Protein AF-0000000075696586 (afdb_homodimer)

Solvent-accessible surface area (backbone atoms only — not comparable to full-atom values): 14132 Å² total; per-residue (Å²): 126,82,74,63,79,47,74,64,50,54,51,36,48,52,55,36,53,58,52,49,69,76,44,77,48,84,59,56,64,68,51,54,50,50,55,34,45,74,72,59,33,41,68,88,45,66,65,43,51,50,48,52,30,36,55,50,50,40,52,52,51,55,46,47,53,42,19,49,55,43,26,48,54,49,42,50,69,75,40,76,86,62,83,66,80,39,62,51,45,54,70,26,45,52,55,29,35,42,76,72,70,44,47,71,70,35,69,67,47,61,70,62,44,78,68,77,76,70,69,75,65,78,122,126,82,75,62,80,46,75,65,50,52,54,37,50,51,54,36,50,60,53,48,68,74,44,80,47,84,59,53,66,66,51,52,51,51,55,33,46,76,72,56,34,40,69,88,45,67,67,43,52,49,50,52,31,37,54,50,51,39,52,52,51,55,46,47,52,42,20,48,56,43,28,48,54,48,42,52,70,75,39,75,86,62,84,66,83,39,62,50,45,54,72,27,46,52,54,28,35,41,76,73,69,44,46,72,67,37,67,67,46,61,69,60,43,80,69,77,75,72,69,75,65,80,122

Structure (mmCIF, N/CA/C/O backbone):
data_AF-0000000075696586-model_v1
#
loop_
_entity.id
_entity.type
_entity.pdbx_description
1 polymer 'Transcription initiation factor TFIID subunit 10'
#
loop_
_atom_site.group_PDB
_atom_site.id
_atom_site.type_symbol
_atom_site.label_atom_id
_atom_site.label_alt_id
_atom_site.label_comp_id
_atom_site.label_asym_id
_atom_site.label_entity_id
_atom_site.label_seq_id
_atom_site.pdbx_PDB_ins_code
_atom_site.Cartn_x
_atom_site.Cartn_y
_atom_site.Cartn_z
_atom_site.occupancy
_atom_site.B_iso_or_equiv
_atom_site.auth_seq_id
_atom_site.auth_comp_id
_atom_site.auth_asym_id
_atom_site.auth_atom_id
_atom_site.pdbx_PDB_model_num
ATOM 1 N N . MET A 1 1 ? 14.672 26.594 9.781 1 32.56 1 MET A N 1
ATOM 2 C CA . MET A 1 1 ? 13.648 27.453 9.211 1 32.56 1 MET A CA 1
ATOM 3 C C . MET A 1 1 ? 12.523 26.641 8.586 1 32.56 1 MET A C 1
ATOM 5 O O . MET A 1 1 ? 12.758 25.875 7.648 1 32.56 1 MET A O 1
ATOM 9 N N . MET A 1 2 ? 11.703 26.266 9.461 1 41.56 2 MET A N 1
ATOM 10 C CA . MET A 1 2 ? 10.609 25.422 8.977 1 41.56 2 MET A CA 1
ATOM 11 C C . MET A 1 2 ? 9.977 26.016 7.727 1 41.56 2 MET A C 1
ATOM 13 O O . MET A 1 2 ? 9.656 27.203 7.691 1 41.56 2 MET A O 1
ATOM 17 N N . GLN A 1 3 ? 10.367 25.609 6.664 1 46.69 3 GLN A N 1
ATOM 18 C CA . GLN A 1 3 ? 9.844 26.219 5.449 1 46.69 3 GLN A CA 1
ATOM 19 C C . GLN A 1 3 ? 8.32 26.125 5.414 1 46.69 3 GLN A C 1
ATOM 21 O O . GLN A 1 3 ? 7.746 25.047 5.543 1 46.69 3 GLN A O 1
ATOM 26 N N . TYR A 1 4 ? 7.656 27.078 5.938 1 49.81 4 TYR A N 1
ATOM 27 C CA . TYR A 1 4 ? 6.219 27.266 5.762 1 49.81 4 TYR A CA 1
ATOM 28 C C . TYR A 1 4 ? 5.797 26.922 4.34 1 49.81 4 TYR A C 1
ATOM 30 O O . TYR A 1 4 ? 6.543 27.156 3.387 1 49.81 4 TYR A O 1
ATOM 38 N N . PRO A 1 5 ? 4.832 25.953 4.301 1 55.22 5 PRO A N 1
ATOM 39 C CA . PRO A 1 5 ? 4.438 25.719 2.912 1 55.22 5 PRO A CA 1
ATOM 40 C C . PRO A 1 5 ? 4.258 27.016 2.121 1 55.22 5 PRO A C 1
ATOM 42 O O . PRO A 1 5 ? 3.615 27.953 2.6 1 55.22 5 PRO A O 1
ATOM 45 N N . ASN A 1 6 ? 5.109 27.328 1.229 1 61.06 6 ASN A N 1
ATOM 46 C CA . ASN A 1 6 ? 4.988 28.469 0.329 1 61.06 6 ASN A CA 1
ATOM 47 C C . ASN A 1 6 ? 3.738 28.375 -0.541 1 61.06 6 ASN A C 1
ATOM 49 O O . ASN A 1 6 ? 3.049 27.344 -0.527 1 61.06 6 ASN A O 1
ATOM 53 N N . ALA A 1 7 ? 3.271 29.516 -1.06 1 62.12 7 ALA A N 1
ATOM 54 C CA . ALA A 1 7 ? 2.1 29.641 -1.922 1 62.12 7 ALA A CA 1
ATOM 55 C C . ALA A 1 7 ? 2.059 28.516 -2.957 1 62.12 7 ALA A C 1
ATOM 57 O O . ALA A 1 7 ? 0.989 27.984 -3.264 1 62.12 7 ALA A O 1
ATOM 58 N N . GLN A 1 8 ? 3.088 28.109 -3.422 1 65.62 8 GLN A N 1
ATOM 59 C CA . GLN A 1 8 ? 3.176 27.062 -4.441 1 65.62 8 GLN A CA 1
ATOM 60 C C . GLN A 1 8 ? 2.775 25.703 -3.877 1 65.62 8 GLN A C 1
ATOM 62 O O . GLN A 1 8 ? 2.094 24.922 -4.543 1 65.62 8 GLN A O 1
ATOM 67 N N . ASP A 1 9 ? 3.064 25.578 -2.602 1 69.81 9 ASP A N 1
ATOM 68 C CA . ASP A 1 9 ? 2.725 24.312 -1.963 1 69.81 9 ASP A CA 1
ATOM 69 C C . ASP A 1 9 ? 1.214 24.156 -1.805 1 69.81 9 ASP A C 1
ATOM 71 O O . ASP A 1 9 ? 0.659 23.094 -2.057 1 69.81 9 ASP A O 1
ATOM 75 N N . SER A 1 10 ? 0.677 25.297 -1.554 1 73.94 10 SER A N 1
ATOM 76 C CA . SER A 1 10 ? -0.768 25.297 -1.35 1 73.94 10 SER A CA 1
ATOM 77 C C . SER A 1 10 ? -1.509 25.031 -2.656 1 73.94 10 SER A C 1
ATOM 79 O O . SER A 1 10 ? -2.494 24.281 -2.676 1 73.94 10 SER A O 1
ATOM 81 N N . ALA A 1 11 ? -0.995 25.688 -3.693 1 77.31 11 ALA A N 1
ATOM 82 C CA . ALA A 1 11 ? -1.622 25.5 -5 1 77.31 11 ALA A CA 1
ATOM 83 C C . ALA A 1 11 ? -1.476 24.062 -5.473 1 77.31 11 ALA A C 1
ATOM 85 O O . ALA A 1 11 ? -2.402 23.5 -6.055 1 77.31 11 ALA A O 1
ATOM 86 N N . ASP A 1 12 ? -0.344 23.484 -5.195 1 75.69 12 ASP A N 1
ATOM 87 C CA . ASP A 1 12 ? -0.075 22.109 -5.574 1 75.69 12 ASP A CA 1
ATOM 88 C C . ASP A 1 12 ? -1.001 21.141 -4.832 1 75.69 12 ASP A C 1
ATOM 90 O O . ASP A 1 12 ? -1.531 20.203 -5.426 1 75.69 12 ASP A O 1
ATOM 94 N N . ILE A 1 13 ? -1.211 21.469 -3.646 1 75.5 13 ILE A N 1
ATOM 95 C CA . ILE A 1 13 ? -2.061 20.609 -2.82 1 75.5 13 ILE A CA 1
ATOM 96 C C . ILE A 1 13 ? -3.504 20.688 -3.316 1 75.5 13 ILE A C 1
ATOM 98 O O . ILE A 1 13 ? -4.188 19.672 -3.412 1 75.5 13 ILE A O 1
ATOM 102 N N . GLU A 1 14 ? -3.867 21.938 -3.65 1 81.12 14 GLU A N 1
ATOM 103 C CA . GLU A 1 14 ? -5.23 22.141 -4.129 1 81.12 14 GLU A CA 1
ATOM 104 C C . GLU A 1 14 ? -5.48 21.391 -5.43 1 81.12 14 GLU A C 1
ATOM 106 O O . GLU A 1 14 ? -6.512 20.734 -5.59 1 81.12 14 GLU A O 1
ATOM 111 N N . ASN A 1 15 ? -4.57 21.469 -6.312 1 80.25 15 ASN A N 1
ATOM 112 C CA . ASN A 1 15 ? -4.684 20.75 -7.574 1 80.25 15 ASN A CA 1
ATOM 113 C C . ASN A 1 15 ? -4.73 19.234 -7.355 1 80.25 15 ASN A C 1
ATOM 115 O O . ASN A 1 15 ? -5.496 18.531 -8.016 1 80.25 15 ASN A O 1
ATOM 119 N N . PHE A 1 16 ? -3.934 18.844 -6.484 1 80.88 16 PHE A N 1
ATOM 120 C CA . PHE A 1 16 ? -3.914 17.422 -6.152 1 80.88 16 PHE A CA 1
ATOM 121 C C . PHE A 1 16 ? -5.262 16.984 -5.602 1 80.88 16 PHE A C 1
ATOM 123 O O . PHE A 1 16 ? -5.762 15.914 -5.961 1 80.88 16 PHE A O 1
ATOM 130 N N . MET A 1 17 ? -5.828 17.797 -4.824 1 81.94 17 MET A N 1
ATOM 131 C CA . MET A 1 17 ? -7.098 17.469 -4.184 1 81.94 17 MET A CA 1
ATOM 132 C C . MET A 1 17 ? -8.211 17.328 -5.219 1 81.94 17 MET A C 1
ATOM 134 O O . MET A 1 17 ? -9.078 16.469 -5.098 1 81.94 17 MET A O 1
ATOM 138 N N . ILE A 1 18 ? -8.148 18.125 -6.172 1 81.75 18 ILE A N 1
ATOM 139 C CA . ILE A 1 18 ? -9.125 18.094 -7.254 1 81.75 18 ILE A CA 1
ATOM 140 C C . ILE A 1 18 ? -9.008 16.781 -8.016 1 81.75 18 ILE A C 1
ATOM 142 O O . ILE A 1 18 ? -10.016 16.156 -8.352 1 81.75 18 ILE A O 1
ATOM 146 N N . LYS A 1 19 ? -7.855 16.344 -8.141 1 79.5 19 LYS A N 1
ATOM 147 C CA . LYS A 1 19 ? -7.621 15.109 -8.875 1 79.5 19 LYS A CA 1
ATOM 148 C C . LYS A 1 19 ? -8.07 13.898 -8.062 1 79.5 19 LYS A C 1
ATOM 150 O O . LYS A 1 19 ? -8.562 12.914 -8.625 1 79.5 19 LYS A O 1
ATOM 155 N N . LEU A 1 20 ? -7.887 14.078 -6.793 1 82.31 20 LEU A N 1
ATOM 156 C CA . LEU A 1 20 ? -8.266 12.977 -5.914 1 82.31 20 LEU A CA 1
ATOM 157 C C . LEU A 1 20 ? -9.766 12.703 -5.996 1 82.31 20 LEU A C 1
ATOM 159 O O . LEU A 1 20 ? -10.211 11.57 -5.789 1 82.31 20 LEU A O 1
ATOM 163 N N . GLN A 1 21 ? -10.453 13.703 -6.324 1 79.75 21 GLN A N 1
ATOM 164 C CA . GLN A 1 21 ? -11.906 13.57 -6.418 1 79.75 21 GLN A CA 1
ATOM 165 C C . GLN A 1 21 ? -12.305 12.695 -7.602 1 79.75 21 GLN A C 1
ATOM 167 O O . GLN A 1 21 ? -13.367 12.07 -7.59 1 79.75 21 GLN A O 1
ATOM 172 N N . ASP A 1 22 ? -11.477 12.578 -8.492 1 80.25 22 ASP A N 1
ATOM 173 C CA . ASP A 1 22 ? -11.766 11.82 -9.711 1 80.25 22 ASP A CA 1
ATOM 174 C C . ASP A 1 22 ? -11.305 10.367 -9.578 1 80.25 22 ASP A C 1
ATOM 176 O O . ASP A 1 22 ? -11.625 9.531 -10.422 1 80.25 22 ASP A O 1
ATOM 180 N N . TYR A 1 23 ? -10.648 10.109 -8.516 1 75.25 23 TYR A N 1
ATOM 181 C CA . TYR A 1 23 ? -10.094 8.773 -8.352 1 75.25 23 TYR A CA 1
ATOM 182 C C . TYR A 1 23 ? -10.508 8.172 -7.016 1 75.25 23 TYR A C 1
ATOM 184 O O . TYR A 1 23 ? -9.664 7.934 -6.148 1 75.25 23 TYR A O 1
ATOM 192 N N . PRO A 1 24 ? -11.82 7.922 -6.945 1 76.06 24 PRO A N 1
ATOM 193 C CA . PRO A 1 24 ? -12.227 7.32 -5.676 1 76.06 24 PRO A CA 1
ATOM 194 C C . PRO A 1 24 ? -11.625 5.938 -5.457 1 76.06 24 PRO A C 1
ATOM 196 O O . PRO A 1 24 ? -11.445 5.18 -6.414 1 76.06 24 PRO A O 1
ATOM 199 N N . SER A 1 25 ? -11.008 5.703 -4.277 1 80.94 25 SER A N 1
ATOM 200 C CA . SER A 1 25 ? -10.375 4.434 -3.943 1 80.94 25 SER A CA 1
ATOM 201 C C . SER A 1 25 ? -11.367 3.48 -3.281 1 80.94 25 SER A C 1
ATOM 203 O O . SER A 1 25 ? -12.227 3.908 -2.506 1 80.94 25 SER A O 1
ATOM 205 N N . PRO A 1 26 ? -11.273 2.242 -3.67 1 82.12 26 PRO A N 1
ATOM 206 C CA . PRO A 1 26 ? -12.156 1.253 -3.051 1 82.12 26 PRO A CA 1
ATOM 207 C C . PRO A 1 26 ? -11.852 1.029 -1.572 1 82.12 26 PRO A C 1
ATOM 209 O O . PRO A 1 26 ? -12.609 0.349 -0.876 1 82.12 26 PRO A O 1
ATOM 212 N N . ILE A 1 27 ? -10.844 1.592 -0.995 1 87.31 27 ILE A N 1
ATOM 213 C CA . ILE A 1 27 ? -10.461 1.396 0.4 1 87.31 27 ILE A CA 1
ATOM 214 C C . ILE A 1 27 ? -11.328 2.275 1.299 1 87.31 27 ILE A C 1
ATOM 216 O O . ILE A 1 27 ? -11.305 3.502 1.185 1 87.31 27 ILE A O 1
ATOM 220 N N . PRO A 1 28 ? -12.039 1.669 2.205 1 87.56 28 PRO A N 1
ATOM 221 C CA . PRO A 1 28 ? -12.891 2.475 3.082 1 87.56 28 PRO A CA 1
ATOM 222 C C . PRO A 1 28 ? -12.094 3.412 3.984 1 87.56 28 PRO A C 1
ATOM 224 O O . PRO A 1 28 ? -11.023 3.041 4.473 1 87.56 28 PRO A O 1
ATOM 227 N N . ASP A 1 29 ? -12.727 4.578 4.254 1 88.19 29 ASP A N 1
ATOM 228 C CA . ASP A 1 29 ? -12.094 5.562 5.129 1 88.19 29 ASP A CA 1
ATOM 229 C C . ASP A 1 29 ? -11.859 4.984 6.52 1 88.19 29 ASP A C 1
ATOM 231 O O . ASP A 1 29 ? -10.859 5.309 7.172 1 88.19 29 ASP A O 1
ATOM 235 N N . SER A 1 30 ? -12.797 4.109 6.891 1 88.62 30 SER A N 1
ATOM 236 C CA . SER A 1 30 ? -12.703 3.521 8.227 1 88.62 30 SER A CA 1
ATOM 237 C C . SER A 1 30 ? -11.438 2.678 8.367 1 88.62 30 SER A C 1
ATOM 239 O O . SER A 1 30 ? -10.828 2.643 9.438 1 88.62 30 SER A O 1
ATOM 241 N N . VAL A 1 31 ? -11.016 2.029 7.312 1 87.06 31 VAL A N 1
ATOM 242 C CA . VAL A 1 31 ? -9.812 1.214 7.32 1 87.06 31 VAL A CA 1
ATOM 243 C C . VAL A 1 31 ? -8.578 2.109 7.461 1 87.06 31 VAL A C 1
ATOM 245 O O . VAL A 1 31 ? -7.707 1.849 8.289 1 87.06 31 VAL A O 1
ATOM 248 N N . ILE A 1 32 ? -8.531 3.219 6.723 1 91.06 32 ILE A N 1
ATOM 249 C CA . ILE A 1 32 ? -7.402 4.141 6.758 1 91.06 32 ILE A CA 1
ATOM 250 C C . ILE A 1 32 ? -7.305 4.785 8.141 1 91.06 32 ILE A C 1
ATOM 252 O O . ILE A 1 32 ? -6.219 4.871 8.711 1 91.06 32 ILE A O 1
ATOM 256 N N . LYS A 1 33 ? -8.445 5.168 8.672 1 90.94 33 LYS A N 1
ATOM 257 C CA . LYS A 1 33 ? -8.469 5.809 9.984 1 90.94 33 LYS A CA 1
ATOM 258 C C . LYS A 1 33 ? -8.008 4.848 11.078 1 90.94 33 LYS A C 1
ATOM 260 O O . LYS A 1 33 ? -7.301 5.25 12.008 1 90.94 33 LYS A O 1
ATOM 265 N N . HIS A 1 34 ? -8.445 3.619 10.938 1 88.38 34 HIS A N 1
ATOM 266 C CA . HIS A 1 34 ? -8.023 2.604 11.898 1 88.38 34 HIS A CA 1
ATOM 267 C C . HIS A 1 34 ? -6.512 2.41 11.875 1 88.38 34 HIS A C 1
ATOM 269 O O . HIS A 1 34 ? -5.871 2.377 12.93 1 88.38 34 HIS A O 1
ATOM 275 N N . ILE A 1 35 ? -5.992 2.324 10.758 1 86.25 35 ILE A N 1
ATOM 276 C CA . ILE A 1 35 ? -4.555 2.113 10.617 1 86.25 35 ILE A CA 1
ATOM 277 C C . ILE A 1 35 ? -3.801 3.34 11.125 1 86.25 35 ILE A C 1
ATOM 279 O O . ILE A 1 35 ? -2.766 3.211 11.789 1 86.25 35 ILE A O 1
ATOM 283 N N . CYS A 1 36 ? -4.309 4.508 10.875 1 89.44 36 CYS A N 1
ATOM 284 C CA . CYS A 1 36 ? -3.729 5.742 11.391 1 89.44 36 CYS A CA 1
ATOM 285 C C . CYS A 1 36 ? -3.701 5.73 12.914 1 89.44 36 CYS A C 1
ATOM 287 O O . CYS A 1 36 ? -2.664 6 13.523 1 89.44 36 CYS A O 1
ATOM 289 N N . ALA A 1 37 ? -4.832 5.387 13.469 1 88.44 37 ALA A N 1
ATOM 290 C CA . ALA A 1 37 ? -4.957 5.359 14.922 1 88.44 37 ALA A CA 1
ATOM 291 C C . ALA A 1 37 ? -3.951 4.391 15.547 1 88.44 37 ALA A C 1
ATOM 293 O O . ALA A 1 37 ? -3.363 4.68 16.594 1 88.44 37 ALA A O 1
ATOM 294 N N . GLU A 1 38 ? -3.744 3.301 14.875 1 84.5 38 GLU A N 1
ATOM 295 C CA . GLU A 1 38 ? -2.771 2.316 15.344 1 84.5 38 GLU A CA 1
ATOM 296 C C . GLU A 1 38 ? -1.361 2.898 15.359 1 84.5 38 GLU A C 1
ATOM 298 O O . GLU A 1 38 ? -0.523 2.486 16.156 1 84.5 38 GLU A O 1
ATOM 303 N N . SER A 1 39 ? -1.136 3.873 14.539 1 85.12 39 SER A N 1
ATOM 304 C CA . SER A 1 39 ? 0.17 4.516 14.445 1 85.12 39 SER A CA 1
ATOM 305 C C . SER A 1 39 ? 0.253 5.73 15.359 1 85.12 39 SER A C 1
ATOM 307 O O . SER A 1 39 ? 1.243 6.469 15.336 1 85.12 39 SER A O 1
ATOM 309 N N . GLY A 1 40 ? -0.854 6.008 16.062 1 86 40 GLY A N 1
ATOM 310 C CA . GLY A 1 40 ? -0.874 7.129 17 1 86 40 GLY A CA 1
ATOM 311 C C . GLY A 1 40 ? -1.252 8.438 16.344 1 86 40 GLY A C 1
ATOM 312 O O . GLY A 1 40 ? -1.013 9.516 16.891 1 86 40 GLY A O 1
ATOM 313 N N . LEU A 1 41 ? -1.729 8.312 15.125 1 90.19 41 LEU A N 1
ATOM 314 C CA . LEU A 1 41 ? -2.131 9.5 14.375 1 90.19 41 LEU A CA 1
ATOM 315 C C . LEU A 1 41 ? -3.65 9.609 14.297 1 90.19 41 LEU A C 1
ATOM 317 O O . LEU A 1 41 ? -4.348 8.594 14.344 1 90.19 41 LEU A O 1
ATOM 321 N N . ASN A 1 42 ? -4.066 10.828 14.305 1 87.94 42 ASN A N 1
ATOM 322 C CA . ASN A 1 42 ? -5.469 11.117 14.039 1 87.94 42 ASN A CA 1
ATOM 323 C C . ASN A 1 42 ? -5.633 12.062 12.852 1 87.94 42 ASN A C 1
ATOM 325 O O . ASN A 1 42 ? -4.711 12.805 12.516 1 87.94 42 ASN A O 1
ATOM 329 N N . THR A 1 43 ? -6.594 11.766 12.148 1 86.44 43 THR A N 1
ATOM 330 C CA . THR A 1 43 ? -6.875 12.727 11.094 1 86.44 43 THR A CA 1
ATOM 331 C C . THR A 1 43 ? -8.375 12.93 10.93 1 86.44 43 THR A C 1
ATOM 333 O O . THR A 1 43 ? -9.148 11.969 10.992 1 86.44 43 THR A O 1
ATOM 336 N N . THR A 1 44 ? -8.727 14.18 10.859 1 83.25 44 THR A N 1
ATOM 337 C CA . THR A 1 44 ? -10.094 14.547 10.508 1 83.25 44 THR A CA 1
ATOM 338 C C . THR A 1 44 ? -10.148 15.125 9.102 1 83.25 44 THR A C 1
ATOM 340 O O . THR A 1 44 ? -11.227 15.445 8.594 1 83.25 44 THR A O 1
ATOM 343 N N . ASP A 1 45 ? -9.023 15.156 8.492 1 83.94 45 ASP A N 1
ATOM 344 C CA . ASP A 1 45 ? -8.906 15.734 7.16 1 83.94 45 ASP A CA 1
ATOM 345 C C . ASP A 1 45 ? -9.188 14.688 6.082 1 83.94 45 ASP A C 1
ATOM 347 O O . ASP A 1 45 ? -8.438 13.719 5.938 1 83.94 45 ASP A O 1
ATOM 351 N N . ALA A 1 46 ? -10.352 14.898 5.375 1 86.06 46 ALA A N 1
ATOM 352 C CA . ALA A 1 46 ? -10.766 13.969 4.332 1 86.06 46 ALA A CA 1
ATOM 353 C C . ALA A 1 46 ? -9.727 13.891 3.217 1 86.06 46 ALA A C 1
ATOM 355 O O . ALA A 1 46 ? -9.586 12.852 2.561 1 86.06 46 ALA A O 1
ATOM 356 N N . ARG A 1 47 ? -8.992 14.922 3.021 1 86.25 47 ARG A N 1
ATOM 357 C CA . ARG A 1 47 ? -7.969 14.945 1.981 1 86.25 47 ARG A CA 1
ATOM 358 C C . ARG A 1 47 ? -6.836 13.977 2.305 1 86.25 47 ARG A C 1
ATOM 360 O O . ARG A 1 47 ? -6.297 13.328 1.41 1 86.25 47 ARG A O 1
ATOM 367 N N . VAL A 1 48 ? -6.512 13.891 3.598 1 91.69 48 VAL A N 1
ATOM 368 C CA . VAL A 1 48 ? -5.441 13.016 4.055 1 91.69 48 VAL A CA 1
ATOM 369 C C . VAL A 1 48 ? -5.859 11.555 3.871 1 91.69 48 VAL A C 1
ATOM 371 O O . VAL A 1 48 ? -5.117 10.758 3.291 1 91.69 48 VAL A O 1
ATOM 374 N N . THR A 1 49 ? -7.082 11.258 4.273 1 91.62 49 THR A N 1
ATOM 375 C CA . THR A 1 49 ? -7.582 9.891 4.148 1 91.62 49 THR A CA 1
ATOM 376 C C . THR A 1 49 ? -7.688 9.484 2.682 1 91.62 49 THR A C 1
ATOM 378 O O . THR A 1 49 ? -7.316 8.375 2.311 1 91.62 49 THR A O 1
ATOM 381 N N . SER A 1 50 ? -8.125 10.422 1.843 1 90 50 SER A N 1
ATOM 382 C CA . SER A 1 50 ? -8.273 10.148 0.417 1 90 50 SER A CA 1
ATOM 383 C C . SER A 1 50 ? -6.914 9.938 -0.246 1 90 50 SER A C 1
ATOM 385 O O . SER A 1 50 ? -6.754 9.031 -1.064 1 90 50 SER A O 1
ATOM 387 N N . ALA A 1 51 ? -6.023 10.742 0.108 1 90.69 51 ALA A N 1
ATOM 388 C CA . ALA A 1 51 ? -4.688 10.633 -0.477 1 90.69 51 ALA A CA 1
ATOM 389 C C . ALA A 1 51 ? -4.031 9.312 -0.097 1 90.69 51 ALA A C 1
ATOM 391 O O . ALA A 1 51 ? -3.439 8.641 -0.946 1 90.69 51 ALA A O 1
ATOM 392 N N . ILE A 1 52 ? -4.156 8.906 1.186 1 93.31 52 ILE A N 1
ATOM 393 C CA . ILE A 1 52 ? -3.605 7.637 1.639 1 93.31 52 ILE A CA 1
ATOM 394 C C . ILE A 1 52 ? -4.277 6.488 0.891 1 93.31 52 ILE A C 1
ATOM 396 O O . ILE A 1 52 ? -3.605 5.555 0.446 1 93.31 52 ILE A O 1
ATOM 400 N N . SER A 1 53 ? -5.582 6.621 0.737 1 91.5 53 SER A N 1
ATOM 401 C CA . SER A 1 53 ? -6.332 5.586 0.029 1 91.5 53 SER A CA 1
ATOM 402 C C . SER A 1 53 ? -5.848 5.441 -1.41 1 91.5 53 SER A C 1
ATOM 404 O O . SER A 1 53 ? -5.633 4.324 -1.888 1 91.5 53 SER A O 1
ATOM 406 N N . VAL A 1 54 ? -5.656 6.543 -2.084 1 88.12 54 VAL A N 1
ATOM 407 C CA . VAL A 1 54 ? -5.277 6.535 -3.492 1 88.12 54 VAL A CA 1
ATOM 408 C C . VAL A 1 54 ? -3.854 6.004 -3.641 1 88.12 54 VAL A C 1
ATOM 410 O O . VAL A 1 54 ? -3.576 5.188 -4.523 1 88.12 54 VAL A O 1
ATOM 413 N N . VAL A 1 55 ? -2.939 6.465 -2.793 1 91.12 55 VAL A N 1
ATOM 414 C CA . VAL A 1 55 ? -1.556 6.016 -2.9 1 91.12 55 VAL A CA 1
ATOM 415 C C . VAL A 1 55 ? -1.467 4.527 -2.559 1 91.12 55 VAL A C 1
ATOM 417 O O . VAL A 1 55 ? -0.657 3.801 -3.137 1 91.12 55 VAL A O 1
ATOM 420 N N . THR A 1 56 ? -2.309 4.012 -1.594 1 92.81 56 THR A N 1
ATOM 421 C CA . THR A 1 56 ? -2.391 2.6 -1.249 1 92.81 56 THR A CA 1
ATOM 422 C C . THR A 1 56 ? -2.881 1.779 -2.439 1 92.81 56 THR A C 1
ATOM 424 O O . THR A 1 56 ? -2.297 0.744 -2.77 1 92.81 56 THR A O 1
ATOM 427 N N . GLN A 1 57 ? -3.939 2.281 -3.047 1 87.56 57 GLN A N 1
ATOM 428 C CA . GLN A 1 57 ? -4.461 1.607 -4.23 1 87.56 57 GLN A CA 1
ATOM 429 C C . GLN A 1 57 ? -3.396 1.511 -5.32 1 87.56 57 GLN A C 1
ATOM 431 O O . GLN A 1 57 ? -3.268 0.477 -5.98 1 87.56 57 GLN A O 1
ATOM 436 N N . LYS A 1 58 ? -2.717 2.555 -5.578 1 86.62 58 LYS A N 1
ATOM 437 C CA . LYS A 1 58 ? -1.64 2.555 -6.562 1 86.62 58 LYS A CA 1
ATOM 438 C C . LYS A 1 58 ? -0.581 1.511 -6.223 1 86.62 58 LYS A C 1
ATOM 440 O O . LYS A 1 58 ? -0.101 0.795 -7.102 1 86.62 58 LYS A O 1
ATOM 445 N N . PHE A 1 59 ? -0.181 1.535 -4.938 1 90.19 59 PHE A N 1
ATOM 446 C CA . PHE A 1 59 ? 0.783 0.545 -4.473 1 90.19 59 PHE A CA 1
ATOM 447 C C . PHE A 1 59 ? 0.322 -0.865 -4.82 1 90.19 59 PHE A C 1
ATOM 449 O O . PHE A 1 59 ? 1.083 -1.65 -5.391 1 90.19 59 PHE A O 1
ATOM 456 N N . ILE A 1 60 ? -0.926 -1.22 -4.48 1 92.62 60 ILE A N 1
ATOM 457 C CA . ILE A 1 60 ? -1.466 -2.545 -4.758 1 92.62 60 ILE A CA 1
ATOM 458 C C . ILE A 1 60 ? -1.449 -2.803 -6.266 1 92.62 60 ILE A C 1
ATOM 460 O O . ILE A 1 60 ? -1.035 -3.875 -6.715 1 92.62 60 ILE A O 1
ATOM 464 N N . SER A 1 61 ? -1.896 -1.804 -7.043 1 89.5 61 SER A N 1
ATOM 465 C CA . SER A 1 61 ? -1.967 -1.945 -8.492 1 89.5 61 SER A CA 1
ATOM 466 C C . SER A 1 61 ? -0.593 -2.238 -9.086 1 89.5 61 SER A C 1
ATOM 468 O O . SER A 1 61 ? -0.472 -3.039 -10.016 1 89.5 61 SER A O 1
ATOM 470 N N . GLU A 1 62 ? 0.442 -1.574 -8.57 1 90.19 62 GLU A N 1
ATOM 471 C CA . GLU A 1 62 ? 1.8 -1.797 -9.055 1 90.19 62 GLU A CA 1
ATOM 472 C C . GLU A 1 62 ? 2.285 -3.203 -8.719 1 90.19 62 GLU A C 1
ATOM 474 O O . GLU A 1 62 ? 2.947 -3.85 -9.531 1 90.19 62 GLU A O 1
ATOM 479 N N . VAL A 1 63 ? 2.008 -3.67 -7.562 1 93.75 63 VAL A N 1
ATOM 480 C CA . VAL A 1 63 ? 2.338 -5.035 -7.168 1 93.75 63 VAL A CA 1
ATOM 481 C C . VAL A 1 63 ? 1.629 -6.027 -8.094 1 93.75 63 VAL A C 1
ATOM 483 O O . VAL A 1 63 ? 2.25 -6.961 -8.602 1 93.75 63 VAL A O 1
ATOM 486 N N . LEU A 1 64 ? 0.353 -5.785 -8.328 1 94.25 64 LEU A N 1
ATOM 487 C CA . LEU A 1 64 ? -0.453 -6.707 -9.117 1 94.25 64 LEU A CA 1
ATOM 488 C C . LEU A 1 64 ? -0.007 -6.703 -10.578 1 94.25 64 LEU A C 1
ATOM 490 O O . LEU A 1 64 ? -0.065 -7.734 -11.25 1 94.25 64 LEU A O 1
ATOM 494 N N . ARG A 1 65 ? 0.39 -5.586 -11.031 1 92.31 65 ARG A N 1
ATOM 495 C CA . ARG A 1 65 ? 0.945 -5.531 -12.383 1 92.31 65 ARG A CA 1
ATOM 496 C C . ARG A 1 65 ? 2.125 -6.484 -12.531 1 92.31 65 ARG A C 1
ATOM 498 O O . ARG A 1 65 ? 2.213 -7.223 -13.516 1 92.31 65 ARG A O 1
ATOM 505 N N . ASN A 1 66 ? 3.014 -6.484 -11.562 1 94.44 66 ASN A N 1
ATOM 506 C CA . ASN A 1 66 ? 4.145 -7.406 -11.57 1 94.44 66 ASN A CA 1
ATOM 507 C C . ASN A 1 66 ? 3.693 -8.859 -11.43 1 94.44 66 ASN A C 1
ATOM 509 O O . ASN A 1 66 ? 4.23 -9.742 -12.094 1 94.44 66 ASN A O 1
ATOM 513 N N . CYS A 1 67 ? 2.674 -9.008 -10.648 1 94.69 67 CYS A N 1
ATOM 514 C CA . CYS A 1 67 ? 2.098 -10.336 -10.516 1 94.69 67 CYS A CA 1
ATOM 515 C C . CYS A 1 67 ? 1.559 -10.836 -11.852 1 94.69 67 CYS A C 1
ATOM 517 O O . CYS A 1 67 ? 1.734 -12 -12.203 1 94.69 67 CYS A O 1
ATOM 519 N N . SER A 1 68 ? 0.906 -10 -12.562 1 92.62 68 SER A N 1
ATOM 520 C CA . SER A 1 68 ? 0.331 -10.344 -13.859 1 92.62 68 SER A CA 1
ATOM 521 C C . SER A 1 68 ? 1.396 -10.875 -14.812 1 92.62 68 SER A C 1
ATOM 523 O O . SER A 1 68 ? 1.166 -11.852 -15.531 1 92.62 68 SER A O 1
ATOM 525 N N . ASP A 1 69 ? 2.553 -10.227 -14.812 1 93 69 ASP A N 1
ATOM 526 C CA . ASP A 1 69 ? 3.656 -10.664 -15.664 1 93 69 ASP A CA 1
ATOM 527 C C . ASP A 1 69 ? 4.078 -12.094 -15.328 1 93 69 ASP A C 1
ATOM 529 O O . ASP A 1 69 ? 4.266 -12.914 -16.219 1 93 69 ASP A O 1
ATOM 533 N N . PHE A 1 70 ? 4.211 -12.367 -14.07 1 92.12 70 PHE A N 1
ATOM 534 C CA . PHE A 1 70 ? 4.629 -13.695 -13.633 1 92.12 70 PHE A CA 1
ATOM 535 C C . PHE A 1 70 ? 3.533 -14.719 -13.891 1 92.12 70 PHE A C 1
ATOM 537 O O . PHE A 1 70 ? 3.814 -15.836 -14.32 1 92.12 70 PHE A O 1
ATOM 544 N N . ALA A 1 71 ? 2.275 -14.359 -13.594 1 91.06 71 ALA A N 1
ATOM 545 C CA . ALA A 1 71 ? 1.14 -15.25 -13.82 1 91.06 71 ALA A CA 1
ATOM 546 C C . ALA A 1 71 ? 1.015 -15.625 -15.297 1 91.06 71 ALA A C 1
ATOM 548 O O . ALA A 1 71 ? 0.74 -16.781 -15.633 1 91.06 71 ALA A O 1
ATOM 549 N N . LYS A 1 72 ? 1.189 -14.633 -16.141 1 91.62 72 LYS A N 1
ATOM 550 C CA . LYS A 1 72 ? 1.14 -14.875 -17.578 1 91.62 72 LYS A CA 1
ATOM 551 C C . LYS A 1 72 ? 2.24 -15.844 -18.016 1 91.62 72 LYS A C 1
ATOM 553 O O . LYS A 1 72 ? 1.992 -16.766 -18.781 1 91.62 72 LYS A O 1
ATOM 558 N N . ALA A 1 73 ? 3.404 -15.555 -17.531 1 90.06 73 ALA A N 1
ATOM 559 C CA . ALA A 1 73 ? 4.539 -16.422 -17.859 1 90.06 73 ALA A CA 1
ATOM 560 C C . ALA A 1 73 ? 4.285 -17.844 -17.406 1 90.06 73 ALA A C 1
ATOM 562 O O . ALA A 1 73 ? 4.586 -18.797 -18.141 1 90.06 73 ALA A O 1
ATOM 563 N N . ARG A 1 74 ? 3.746 -17.984 -16.266 1 88.25 74 ARG A N 1
ATOM 564 C CA . ARG A 1 74 ? 3.439 -19.312 -15.719 1 88.25 74 ARG A CA 1
ATOM 565 C C . ARG A 1 74 ? 2.357 -20 -16.531 1 88.25 74 ARG A C 1
ATOM 567 O O . ARG A 1 74 ? 2.475 -21.188 -16.859 1 88.25 74 ARG A O 1
ATOM 574 N N . ALA A 1 75 ? 1.277 -19.25 -16.828 1 85.81 75 ALA A N 1
ATOM 575 C CA . ALA A 1 75 ? 0.162 -19.797 -17.594 1 85.81 75 ALA A CA 1
ATOM 576 C C . ALA A 1 75 ? 0.62 -20.266 -18.984 1 85.81 75 ALA A C 1
ATOM 578 O O . ALA A 1 75 ? 0.172 -21.297 -19.469 1 85.81 75 ALA A O 1
ATOM 579 N N . ALA A 1 76 ? 1.444 -19.438 -19.609 1 87.06 76 ALA A N 1
ATOM 580 C CA . ALA A 1 76 ? 1.969 -19.75 -20.938 1 87.06 76 ALA A CA 1
ATOM 581 C C . ALA A 1 76 ? 2.74 -21.062 -20.906 1 87.06 76 ALA A C 1
ATOM 583 O O . ALA A 1 76 ? 2.695 -21.828 -21.875 1 87.06 76 ALA A O 1
ATOM 584 N N . GLN A 1 77 ? 3.418 -21.328 -19.859 1 85.06 77 GLN A N 1
ATOM 585 C CA . GLN A 1 77 ? 4.199 -22.547 -19.719 1 85.06 77 GLN A CA 1
ATOM 586 C C . GLN A 1 77 ? 3.301 -23.75 -19.438 1 85.06 77 GLN A C 1
ATOM 588 O O . GLN A 1 77 ? 3.539 -24.844 -19.953 1 85.06 77 GLN A O 1
ATOM 593 N N . GLU A 1 78 ? 2.355 -23.562 -18.578 1 82.75 78 GLU A N 1
ATOM 594 C CA . GLU A 1 78 ? 1.482 -24.641 -18.141 1 82.75 78 GLU A CA 1
ATOM 595 C C . GLU A 1 78 ? 0.48 -25.031 -19.219 1 82.75 78 GLU A C 1
ATOM 597 O O . GLU A 1 78 ? 0.165 -26.203 -19.406 1 82.75 78 GLU A O 1
ATOM 602 N N . ASN A 1 79 ? -0.215 -24.047 -19.828 1 77.31 79 ASN A N 1
ATOM 603 C CA . ASN A 1 79 ? -1.232 -24.297 -20.844 1 77.31 79 ASN A CA 1
ATOM 604 C C . ASN A 1 79 ? -1.075 -23.359 -22.031 1 77.31 79 ASN A C 1
ATOM 606 O O . ASN A 1 79 ? -1.724 -22.312 -22.094 1 77.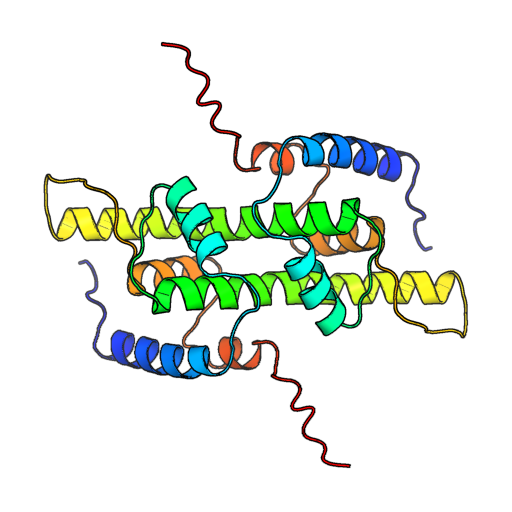31 79 ASN A O 1
ATOM 610 N N . PRO A 1 80 ? -0.24 -23.938 -23.031 1 69.25 80 PRO A N 1
ATOM 611 C CA . PRO A 1 80 ? -0.047 -23.141 -24.234 1 69.25 80 PRO A CA 1
ATOM 612 C C . PRO A 1 80 ? -1.337 -22.938 -25.031 1 69.25 80 PRO A C 1
ATOM 614 O O . PRO A 1 80 ? -2.09 -23.906 -25.219 1 69.25 80 PRO A O 1
ATOM 617 N N . GLY A 1 81 ? -1.927 -21.656 -25.156 1 66.69 81 GLY A N 1
ATOM 618 C CA . GLY A 1 81 ? -3.041 -21.359 -26.047 1 66.69 81 GLY A CA 1
ATOM 619 C C . GLY A 1 81 ? -4.266 -20.844 -25.312 1 66.69 81 GLY A C 1
ATOM 620 O O . GLY A 1 81 ? -5.211 -20.359 -25.938 1 66.69 81 GLY A O 1
ATOM 621 N N . LYS A 1 82 ? -4.531 -21.219 -24.125 1 59.47 82 LYS A N 1
ATOM 622 C CA . LYS A 1 82 ? -5.746 -20.781 -23.453 1 59.47 82 LYS A CA 1
ATOM 623 C C . LYS A 1 82 ? -5.453 -19.625 -22.484 1 59.47 82 LYS A C 1
ATOM 625 O O . LYS A 1 82 ? -4.664 -19.781 -21.562 1 59.47 82 LYS A O 1
ATOM 630 N N . ILE A 1 83 ? -5.309 -18.484 -23.016 1 57.25 83 ILE A N 1
ATOM 631 C CA . ILE A 1 83 ? -4.988 -17.453 -22.047 1 57.25 83 ILE A CA 1
ATOM 632 C C . ILE A 1 83 ? -6.258 -17.016 -21.328 1 57.25 83 ILE A C 1
ATOM 634 O O . ILE A 1 83 ? -7.113 -16.344 -21.906 1 57.25 83 ILE A O 1
ATOM 638 N N . ARG A 1 84 ? -7.023 -17.828 -20.438 1 62.62 84 ARG A N 1
ATOM 639 C CA . ARG A 1 84 ? -8.148 -17.391 -19.625 1 62.62 84 ARG A CA 1
ATOM 640 C C . ARG A 1 84 ? -7.684 -16.422 -18.531 1 62.62 84 ARG A C 1
ATOM 642 O O . ARG A 1 84 ? -6.496 -16.109 -18.438 1 62.62 84 ARG A O 1
ATOM 649 N N . LYS A 1 85 ? -8.539 -15.938 -17.672 1 69 85 LYS A N 1
ATOM 650 C CA . LYS A 1 85 ? -8.258 -15.18 -16.453 1 69 85 LYS A CA 1
ATOM 651 C C . LYS A 1 85 ? -7.117 -15.82 -15.664 1 69 85 LYS A C 1
ATOM 653 O O . LYS A 1 85 ? -7.082 -17.031 -15.484 1 69 85 LYS A O 1
ATOM 658 N N . LEU A 1 86 ? -5.992 -14.977 -15.531 1 84.25 86 LEU A N 1
ATOM 659 C CA . LEU A 1 86 ? -4.777 -15.43 -14.859 1 84.25 86 LEU A CA 1
ATOM 660 C C . LEU A 1 86 ? -5.023 -15.633 -13.367 1 84.25 86 LEU A C 1
ATOM 662 O O . LEU A 1 86 ? -5.426 -14.703 -12.672 1 84.25 86 LEU A O 1
ATOM 666 N N . ASP A 1 87 ? -5.113 -16.891 -13.031 1 88.19 87 ASP A N 1
ATOM 667 C CA . ASP A 1 87 ? -5.191 -17.172 -11.602 1 88.19 87 ASP A CA 1
ATOM 668 C C . ASP A 1 87 ? -3.869 -16.875 -10.906 1 88.19 87 ASP A C 1
ATOM 670 O O . ASP A 1 87 ? -2.836 -17.453 -11.234 1 88.19 87 ASP A O 1
ATOM 674 N N . LEU A 1 88 ? -3.98 -15.977 -10.016 1 91.31 88 LEU A N 1
ATOM 675 C CA . LEU A 1 88 ? -2.787 -15.547 -9.289 1 91.31 88 LEU A CA 1
ATOM 676 C C . LEU A 1 88 ? -2.404 -16.578 -8.227 1 91.31 88 LEU A C 1
ATOM 678 O O . LEU A 1 88 ? -3.254 -17.016 -7.449 1 91.31 88 LEU A O 1
ATOM 682 N N . GLN A 1 89 ? -1.265 -17 -8.227 1 88.62 89 GLN A N 1
ATOM 683 C CA . GLN A 1 89 ? -0.713 -17.906 -7.223 1 88.62 89 GLN A CA 1
ATOM 684 C C . GLN A 1 89 ? 0.251 -17.172 -6.293 1 88.62 89 GLN A C 1
ATOM 686 O O . GLN A 1 89 ? 0.784 -16.109 -6.645 1 88.62 89 GLN A O 1
ATOM 691 N N . PHE A 1 90 ? 0.443 -17.734 -5.18 1 90.31 90 PHE A N 1
ATOM 692 C CA . PHE A 1 90 ? 1.354 -17.141 -4.207 1 90.31 90 PHE A CA 1
ATOM 693 C C . PHE A 1 90 ? 2.748 -16.984 -4.801 1 90.31 90 PHE A C 1
ATOM 695 O O . PHE A 1 90 ? 3.445 -16.016 -4.5 1 90.31 90 PHE A O 1
ATOM 702 N N . SER A 1 91 ? 3.166 -17.984 -5.523 1 88.88 91 SER A N 1
ATOM 703 C CA . SER A 1 91 ? 4.488 -17.906 -6.137 1 88.88 91 SER A CA 1
ATOM 704 C C . SER A 1 91 ? 4.633 -16.656 -6.996 1 88.88 91 SER A C 1
ATOM 706 O O . SER A 1 91 ? 5.703 -16.047 -7.043 1 88.88 91 SER A O 1
ATOM 708 N N . ASP A 1 92 ? 3.6 -16.25 -7.758 1 92.88 92 ASP A N 1
ATOM 709 C CA . ASP A 1 92 ? 3.604 -15.016 -8.555 1 92.88 92 ASP A CA 1
ATOM 710 C C . ASP A 1 92 ? 3.787 -13.789 -7.668 1 92.88 92 ASP A C 1
ATOM 712 O O . ASP A 1 92 ? 4.59 -12.906 -7.977 1 92.88 92 ASP A O 1
ATOM 716 N N . LEU A 1 93 ? 3.025 -13.812 -6.605 1 93.56 93 LEU A N 1
ATOM 717 C CA . LEU A 1 93 ? 3.07 -12.703 -5.664 1 93.56 93 LEU A CA 1
ATOM 718 C C . LEU A 1 93 ? 4.445 -12.594 -5.012 1 93.56 93 LEU A C 1
ATOM 720 O O . LEU A 1 93 ? 4.992 -11.5 -4.883 1 93.56 93 LEU A O 1
ATOM 724 N N . LYS 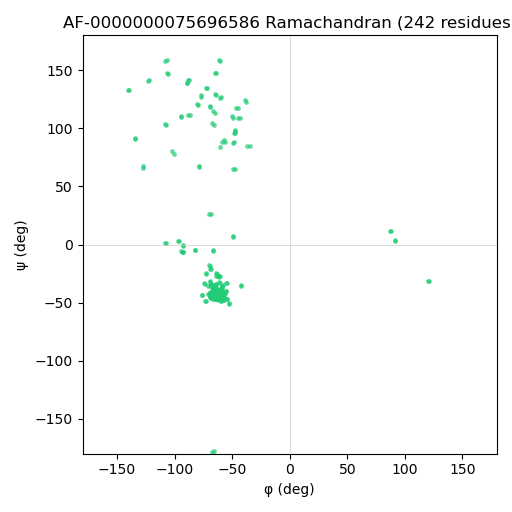A 1 94 ? 4.938 -13.727 -4.578 1 91.19 94 LYS A N 1
ATOM 725 C CA . LYS A 1 94 ? 6.254 -13.758 -3.949 1 91.19 94 LYS A CA 1
ATOM 726 C C . LYS A 1 94 ? 7.312 -13.133 -4.855 1 91.19 94 LYS A C 1
ATOM 728 O O . LYS A 1 94 ? 8.133 -12.336 -4.402 1 91.19 94 LYS A O 1
ATOM 733 N N . GLN A 1 95 ? 7.348 -13.469 -6.074 1 92.38 95 GLN A N 1
ATOM 734 C CA . GLN A 1 95 ? 8.312 -12.945 -7.035 1 92.38 95 GLN A CA 1
ATOM 735 C C . GLN A 1 95 ? 8.086 -11.461 -7.285 1 92.38 95 GLN A C 1
ATOM 737 O O . GLN A 1 95 ? 9.047 -10.688 -7.398 1 92.38 95 GLN A O 1
ATOM 742 N N . ALA A 1 96 ? 6.824 -11.062 -7.43 1 94.56 96 ALA A N 1
ATOM 743 C CA . ALA A 1 96 ? 6.48 -9.656 -7.633 1 94.56 96 ALA A CA 1
ATOM 744 C C . ALA A 1 96 ? 6.969 -8.797 -6.469 1 94.56 96 ALA A C 1
ATOM 746 O O . ALA A 1 96 ? 7.547 -7.727 -6.68 1 94.56 96 ALA A O 1
ATOM 747 N N . LEU A 1 97 ? 6.762 -9.258 -5.25 1 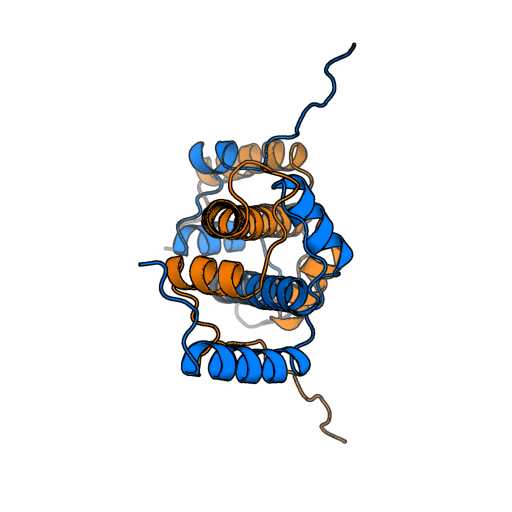92.75 97 LEU A N 1
ATOM 748 C CA . LEU A 1 97 ? 7.188 -8.531 -4.059 1 92.75 97 LEU A CA 1
ATOM 749 C C . LEU A 1 97 ? 8.711 -8.461 -3.979 1 92.75 97 LEU A C 1
ATOM 751 O O . LEU A 1 97 ? 9.266 -7.434 -3.584 1 92.75 97 LEU A O 1
ATOM 755 N N . ALA A 1 98 ? 9.352 -9.5 -4.336 1 91.12 98 ALA A N 1
ATOM 756 C CA . ALA A 1 98 ? 10.812 -9.531 -4.34 1 91.12 98 ALA A CA 1
ATOM 757 C C . ALA A 1 98 ? 11.383 -8.453 -5.258 1 91.12 98 ALA A C 1
ATOM 759 O O . ALA A 1 98 ? 12.391 -7.828 -4.938 1 91.12 98 ALA A O 1
ATOM 760 N N . LYS A 1 99 ? 10.773 -8.18 -6.352 1 91.31 99 LYS A N 1
ATOM 761 C CA . LYS A 1 99 ? 11.188 -7.145 -7.289 1 91.31 99 LYS A CA 1
ATOM 762 C C . LYS A 1 99 ? 11.141 -5.762 -6.641 1 91.31 99 LYS A C 1
ATOM 764 O O . LYS A 1 99 ? 11.906 -4.871 -7.008 1 91.31 99 LYS A O 1
ATOM 769 N N . ARG A 1 100 ? 10.289 -5.66 -5.691 1 88.12 100 ARG A N 1
ATOM 770 C CA . ARG A 1 100 ? 10.141 -4.387 -4.992 1 88.12 100 ARG A CA 1
ATOM 771 C C . ARG A 1 100 ? 10.961 -4.371 -3.705 1 88.12 100 ARG A C 1
ATOM 773 O O . ARG A 1 100 ? 10.812 -3.465 -2.883 1 88.12 100 ARG A O 1
ATOM 780 N N . GLY A 1 101 ? 11.688 -5.422 -3.449 1 87.06 101 GLY A N 1
ATOM 781 C CA . GLY A 1 101 ? 12.555 -5.5 -2.283 1 87.06 101 GLY A CA 1
ATOM 782 C C . GLY A 1 101 ? 11.875 -6.113 -1.074 1 87.06 101 GLY A C 1
ATOM 783 O O . GLY A 1 101 ? 12.438 -6.125 0.022 1 87.06 101 GLY A O 1
ATOM 784 N N . ILE A 1 102 ? 10.688 -6.551 -1.204 1 85.81 102 ILE A N 1
ATOM 785 C CA . ILE A 1 102 ? 9.945 -7.18 -0.118 1 85.81 102 ILE A CA 1
ATOM 786 C C . ILE A 1 102 ? 10.109 -8.695 -0.189 1 85.81 102 ILE A C 1
ATOM 788 O O . ILE A 1 102 ? 9.539 -9.352 -1.067 1 85.81 102 ILE A O 1
ATOM 792 N N . HIS A 1 103 ? 10.828 -9.18 0.776 1 87.62 103 HIS A N 1
ATOM 793 C CA . HIS A 1 103 ? 11.086 -10.609 0.846 1 87.62 103 HIS A CA 1
ATOM 794 C C . HIS A 1 103 ? 10.305 -11.258 1.986 1 87.62 103 HIS A C 1
ATOM 796 O O . HIS A 1 103 ? 10.734 -11.219 3.141 1 87.62 103 HIS A O 1
ATOM 802 N N . VAL A 1 104 ? 9.242 -11.938 1.62 1 82.19 104 VAL A N 1
ATOM 803 C CA . VAL A 1 104 ? 8.258 -12.414 2.586 1 82.19 104 VAL A CA 1
ATOM 804 C C . VAL A 1 104 ? 8.867 -13.523 3.434 1 82.19 104 VAL A C 1
ATOM 806 O O . VAL A 1 104 ? 8.367 -13.828 4.52 1 82.19 104 VAL A O 1
ATOM 809 N N . ASN A 1 105 ? 9.938 -14.102 2.949 1 77.06 105 ASN A N 1
ATOM 810 C CA . ASN A 1 105 ? 10.539 -15.219 3.664 1 77.06 105 ASN A CA 1
ATOM 811 C C . ASN A 1 105 ? 11.656 -14.75 4.594 1 77.06 105 ASN A C 1
ATOM 813 O O . ASN A 1 105 ? 12.188 -15.531 5.379 1 77.06 105 ASN A O 1
ATOM 817 N N . ARG A 1 106 ? 11.914 -13.555 4.469 1 78.62 106 ARG A N 1
ATOM 818 C CA . ARG A 1 106 ? 13.008 -13.039 5.285 1 78.62 106 ARG A CA 1
ATOM 819 C C . ARG A 1 106 ? 12.5 -12.586 6.652 1 78.62 106 ARG A C 1
ATOM 821 O O . ARG A 1 106 ? 11.398 -12.055 6.766 1 78.62 106 ARG A O 1
ATOM 828 N N . PRO A 1 107 ? 13.352 -12.883 7.621 1 73.44 107 PRO A N 1
ATOM 829 C CA . PRO A 1 107 ? 12.984 -12.484 8.984 1 73.44 107 PRO A CA 1
ATOM 830 C C . PRO A 1 107 ? 12.664 -11 9.094 1 73.44 107 PRO A C 1
ATOM 832 O O . PRO A 1 107 ? 11.805 -10.609 9.883 1 73.44 107 PRO A O 1
ATOM 835 N N . GLU A 1 108 ? 13.32 -10.227 8.32 1 74.44 108 GLU A N 1
ATOM 836 C CA . GLU A 1 108 ? 13.125 -8.781 8.391 1 74.44 108 GLU A CA 1
ATOM 837 C C . GLU A 1 108 ? 11.688 -8.398 8.062 1 74.44 108 GLU A C 1
ATOM 839 O O . GLU A 1 108 ? 11.141 -7.465 8.648 1 74.44 108 GLU A O 1
ATOM 844 N N . PHE A 1 109 ? 11.211 -9.062 7.133 1 75.06 109 PHE A N 1
ATOM 845 C CA . PHE A 1 109 ? 9.836 -8.773 6.754 1 75.06 109 PHE A CA 1
ATOM 846 C C . PHE A 1 109 ? 8.875 -9.172 7.871 1 75.06 109 PHE A C 1
ATOM 848 O O . PHE A 1 109 ? 7.973 -8.406 8.219 1 75.06 109 PHE A O 1
ATOM 855 N N . ILE A 1 110 ? 9.125 -10.195 8.453 1 67.56 110 ILE A N 1
ATOM 856 C CA . ILE A 1 110 ? 8.258 -10.734 9.492 1 67.56 110 ILE A CA 1
ATOM 857 C C . ILE A 1 110 ? 8.258 -9.805 10.703 1 67.56 110 ILE A C 1
ATOM 859 O O . ILE A 1 110 ? 7.207 -9.516 11.273 1 67.56 110 ILE A O 1
ATOM 863 N N . VAL A 1 111 ? 9.398 -9.336 10.992 1 64.25 111 VAL A N 1
ATOM 864 C CA . VAL A 1 111 ? 9.562 -8.492 12.164 1 64.25 111 VAL A CA 1
ATOM 865 C C . VAL A 1 111 ? 8.953 -7.117 11.906 1 64.25 111 VAL A C 1
ATOM 867 O O . VAL A 1 111 ? 8.578 -6.406 12.836 1 64.25 111 VAL A O 1
ATOM 870 N N . SER A 1 112 ? 8.906 -6.789 10.609 1 63.62 112 SER A N 1
ATOM 871 C CA . SER A 1 112 ? 8.453 -5.449 10.266 1 63.62 112 SER A CA 1
ATOM 872 C C . SER A 1 112 ? 6.93 -5.363 10.258 1 63.62 112 SER A C 1
ATOM 874 O O . SER A 1 112 ? 6.363 -4.277 10.109 1 63.62 112 SER A O 1
ATOM 876 N N . LEU A 1 113 ? 6.254 -6.559 10.461 1 68.12 113 LEU A N 1
ATOM 877 C CA . LEU A 1 113 ? 4.793 -6.566 10.469 1 68.12 113 LEU A CA 1
ATOM 878 C C . LEU A 1 113 ? 4.254 -5.91 11.734 1 68.12 113 LEU A C 1
ATOM 880 O O . LEU A 1 113 ? 4.902 -5.953 12.781 1 68.12 113 LEU A O 1
ATOM 884 N N . PRO A 1 114 ? 3.234 -5.016 11.602 1 59.81 114 PRO A N 1
ATOM 885 C CA . PRO A 1 114 ? 2.703 -4.34 12.781 1 59.81 114 PRO A CA 1
ATOM 886 C C . PRO A 1 114 ? 2.373 -5.309 13.914 1 59.81 114 PRO A C 1
ATOM 888 O O . PRO A 1 114 ? 1.828 -6.387 13.672 1 59.81 114 PRO A O 1
ATOM 891 N N . GLN A 1 115 ? 3.195 -5.219 14.938 1 57.41 115 GLN A N 1
ATOM 892 C CA . GLN A 1 115 ? 3.053 -6.113 16.078 1 57.41 115 GLN A CA 1
ATOM 893 C C . GLN A 1 115 ? 1.684 -5.961 16.734 1 57.41 115 GLN A C 1
ATOM 895 O O . GLN A 1 115 ? 1.103 -4.875 16.719 1 57.41 115 GLN A O 1
ATOM 900 N N . LYS A 1 116 ? 1.013 -7.082 16.875 1 51.84 116 LYS A N 1
ATOM 901 C CA . LYS A 1 116 ? -0.187 -7.039 17.719 1 51.84 116 LYS A CA 1
ATOM 902 C C . LYS A 1 116 ? 0.085 -6.336 19.031 1 51.84 116 LYS A C 1
ATOM 904 O O . LYS A 1 116 ? 1.077 -6.625 19.703 1 51.84 116 LYS A O 1
ATOM 909 N N . THR A 1 117 ? -0.241 -5.121 19.188 1 42.81 117 THR A N 1
ATOM 910 C CA . THR A 1 117 ? -0.22 -4.652 20.562 1 42.81 117 THR A CA 1
ATOM 911 C C . THR A 1 117 ? -0.983 -5.609 21.469 1 42.81 117 THR A C 1
ATOM 913 O O . THR A 1 117 ? -2.17 -5.867 21.25 1 42.81 117 THR A O 1
ATOM 916 N N . ASP A 1 118 ? -0.441 -6.543 21.953 1 40.56 118 ASP A N 1
ATOM 917 C CA . ASP A 1 118 ? -0.984 -7.297 23.078 1 40.56 118 ASP A CA 1
ATOM 918 C C . ASP A 1 118 ? -1.422 -6.367 24.203 1 40.56 118 ASP A C 1
ATOM 920 O O . ASP A 1 118 ? -0.587 -5.73 24.844 1 40.56 118 ASP A O 1
ATOM 924 N N . ASN A 1 119 ? -2.369 -5.586 23.969 1 37.62 119 ASN A N 1
ATOM 925 C CA . ASN A 1 119 ? -2.939 -4.977 25.172 1 37.62 119 ASN A CA 1
ATOM 926 C C . ASN A 1 119 ? -3.238 -6.023 26.234 1 37.62 119 ASN A C 1
ATOM 928 O O . ASN A 1 119 ? -3.98 -5.754 27.188 1 37.62 119 ASN A O 1
ATOM 932 N N . ASN A 1 120 ? -2.912 -7.207 26.141 1 34.31 120 ASN A N 1
ATOM 933 C CA . ASN A 1 120 ? -3.248 -7.988 27.312 1 34.31 120 ASN A CA 1
ATOM 934 C C . ASN A 1 120 ? -2.367 -7.609 28.5 1 34.31 120 ASN A C 1
ATOM 936 O O . ASN A 1 120 ? -1.374 -8.281 28.781 1 34.31 120 ASN A O 1
ATOM 940 N N . ASN A 1 121 ? -1.811 -6.457 28.641 1 27.02 121 ASN A N 1
ATOM 941 C CA . ASN A 1 121 ? -1.479 -6.258 30.047 1 27.02 121 ASN A CA 1
ATOM 942 C C . ASN A 1 121 ? -2.721 -6.328 30.938 1 27.02 121 ASN A C 1
ATOM 944 O O . ASN A 1 121 ? -3.598 -5.465 30.844 1 27.02 121 ASN A O 1
ATOM 948 N N . LYS A 1 122 ? -3.119 -7.488 31.406 1 27.62 122 LYS A N 1
ATOM 949 C CA . LYS A 1 122 ? -3.879 -7.707 32.625 1 27.62 122 LYS A CA 1
ATOM 950 C C . LYS A 1 122 ? -3.438 -6.742 33.75 1 27.62 122 LYS A C 1
ATOM 952 O O . LYS A 1 122 ? -2.297 -6.805 34.188 1 27.62 122 LYS A O 1
ATOM 957 N N . MET A 1 123 ? -3.969 -5.574 33.781 1 20.19 123 MET A N 1
ATOM 958 C CA . MET A 1 123 ? -4.113 -5.07 35.156 1 20.19 123 MET A CA 1
ATOM 959 C C . MET A 1 123 ? -5.027 -5.973 35.969 1 20.19 123 MET A C 1
ATOM 961 O O . MET A 1 123 ? -5.996 -6.523 35.438 1 20.19 123 MET A O 1
ATOM 965 N N . MET B 1 1 ? 14.93 -21.594 -18.188 1 32.12 1 MET B N 1
ATOM 966 C CA . MET B 1 1 ? 14.664 -22.688 -17.25 1 32.12 1 MET B CA 1
ATOM 967 C C . MET B 1 1 ? 13.82 -22.219 -16.078 1 32.12 1 MET B C 1
ATOM 969 O O . MET B 1 1 ? 14.234 -21.328 -15.32 1 32.12 1 MET B O 1
ATOM 973 N N . MET B 1 2 ? 12.602 -22.203 -16.375 1 41.25 2 MET B N 1
ATOM 974 C CA . MET B 1 2 ? 11.695 -21.703 -15.344 1 41.25 2 MET B CA 1
ATOM 975 C C . MET B 1 2 ? 11.992 -22.359 -14 1 41.25 2 MET B C 1
ATOM 977 O O . MET B 1 2 ? 12.125 -23.578 -13.914 1 41.25 2 MET B O 1
ATOM 981 N N . GLN B 1 3 ? 12.719 -21.75 -13.242 1 46.84 3 GLN B N 1
ATOM 982 C CA . GLN B 1 3 ? 13.086 -22.391 -11.977 1 46.84 3 GLN B CA 1
ATOM 983 C C . GLN B 1 3 ? 11.844 -22.781 -11.18 1 46.84 3 GLN B C 1
ATOM 985 O O . GLN B 1 3 ? 10.984 -21.938 -10.906 1 46.84 3 GLN B O 1
ATOM 990 N N . TYR B 1 4 ? 11.344 -23.922 -11.406 1 50.09 4 TYR B N 1
ATOM 991 C CA . TYR B 1 4 ? 10.32 -24.516 -10.547 1 50.09 4 TYR B CA 1
ATOM 992 C C . TYR B 1 4 ? 10.594 -24.219 -9.078 1 50.09 4 TYR B C 1
ATOM 994 O O . TYR B 1 4 ? 11.75 -24.125 -8.664 1 50.09 4 TYR B O 1
ATOM 1002 N N . PRO B 1 5 ? 9.539 -23.609 -8.477 1 55.19 5 PRO B N 1
ATOM 1003 C CA . PRO B 1 5 ? 9.852 -23.391 -7.062 1 55.19 5 PRO B CA 1
ATOM 1004 C C . PRO B 1 5 ? 10.492 -24.625 -6.418 1 55.19 5 PRO B C 1
ATOM 1006 O O . PRO B 1 5 ? 10.008 -25.75 -6.59 1 55.19 5 PRO B O 1
ATOM 1009 N N . ASN B 1 6 ? 11.719 -24.578 -6.113 1 61.47 6 ASN B N 1
ATOM 1010 C CA . ASN B 1 6 ? 12.422 -25.641 -5.395 1 61.47 6 ASN B CA 1
ATOM 1011 C C . ASN B 1 6 ? 11.828 -25.859 -4.004 1 61.47 6 ASN B C 1
ATOM 1013 O O . ASN B 1 6 ? 10.969 -25.094 -3.564 1 61.47 6 ASN B O 1
ATOM 1017 N N . ALA B 1 7 ? 12.062 -27.031 -3.445 1 62.19 7 ALA B N 1
ATOM 1018 C CA . ALA B 1 7 ? 11.602 -27.438 -2.121 1 62.19 7 ALA B CA 1
ATOM 1019 C C . ALA B 1 7 ? 11.773 -26.312 -1.109 1 62.19 7 ALA B C 1
ATOM 1021 O O . ALA B 1 7 ? 10.914 -26.109 -0.248 1 62.19 7 ALA B O 1
ATOM 1022 N N . GLN B 1 8 ? 12.727 -25.578 -1.207 1 65.88 8 GLN B N 1
ATOM 1023 C CA . GLN B 1 8 ? 13.016 -24.484 -0.281 1 65.88 8 GLN B CA 1
ATOM 1024 C C . GLN B 1 8 ? 12 -23.359 -0.433 1 65.88 8 GLN B C 1
ATOM 1026 O O . GLN B 1 8 ? 11.562 -22.781 0.559 1 65.88 8 GLN B O 1
ATOM 1031 N N . ASP B 1 9 ? 11.555 -23.234 -1.658 1 70.12 9 ASP B N 1
ATOM 1032 C CA . ASP B 1 9 ? 10.578 -22.188 -1.913 1 70.12 9 ASP B CA 1
ATOM 1033 C C . ASP B 1 9 ? 9.242 -22.516 -1.264 1 70.12 9 ASP B C 1
ATOM 1035 O O . ASP B 1 9 ? 8.602 -21.641 -0.667 1 70.12 9 ASP B O 1
ATOM 1039 N N . SER B 1 10 ? 9.008 -23.781 -1.307 1 73.94 10 SER B N 1
ATOM 1040 C CA . SER B 1 10 ? 7.738 -24.219 -0.743 1 73.94 10 SER B CA 1
ATOM 1041 C C . SER B 1 10 ? 7.734 -24.094 0.776 1 73.94 10 SER B C 1
ATOM 1043 O O . SER B 1 10 ? 6.73 -23.688 1.366 1 73.94 10 SER B O 1
ATOM 1045 N N . ALA B 1 11 ? 8.875 -24.5 1.341 1 77.56 11 ALA B N 1
ATOM 1046 C CA . ALA B 1 11 ? 8.984 -24.406 2.795 1 77.56 11 ALA B CA 1
ATOM 1047 C C . ALA B 1 11 ? 8.914 -22.953 3.258 1 77.56 11 ALA B C 1
ATOM 1049 O O . ALA B 1 11 ? 8.297 -22.641 4.281 1 77.56 11 ALA B O 1
ATOM 1050 N N . ASP B 1 12 ? 9.516 -22.078 2.5 1 75.88 12 ASP B N 1
ATOM 1051 C CA . ASP B 1 12 ? 9.516 -20.656 2.814 1 75.88 12 ASP B CA 1
A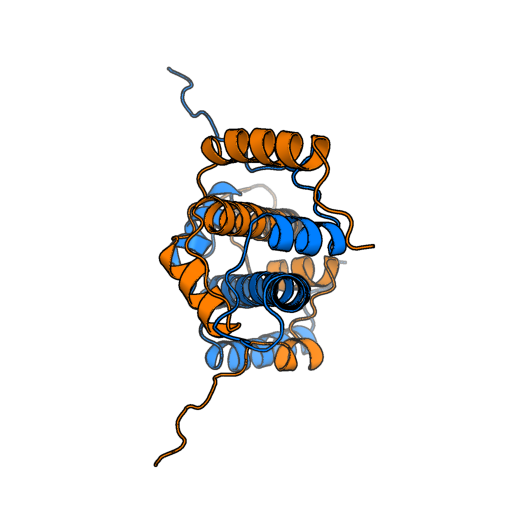TOM 1052 C C . ASP B 1 12 ? 8.109 -20.078 2.744 1 75.88 12 ASP B C 1
ATOM 1054 O O . ASP B 1 12 ? 7.703 -19.297 3.611 1 75.88 12 ASP B O 1
ATOM 1058 N N . ILE B 1 13 ? 7.418 -20.531 1.797 1 75.62 13 ILE B N 1
ATOM 1059 C CA . ILE B 1 13 ? 6.059 -20.047 1.606 1 75.62 13 ILE B CA 1
ATOM 1060 C C . ILE B 1 13 ? 5.172 -20.516 2.758 1 75.62 13 ILE B C 1
ATOM 1062 O O . ILE B 1 13 ? 4.367 -19.75 3.287 1 75.62 13 ILE B O 1
ATOM 1066 N N . GLU B 1 14 ? 5.422 -21.781 3.111 1 81.25 14 GLU B N 1
ATOM 1067 C CA . GLU B 1 14 ? 4.633 -22.359 4.199 1 81.25 14 GLU B CA 1
ATOM 1068 C C . GLU B 1 14 ? 4.879 -21.609 5.508 1 81.25 14 GLU B C 1
ATOM 1070 O O . GLU B 1 14 ? 3.934 -21.297 6.234 1 81.25 14 GLU B O 1
ATOM 1075 N N . ASN B 1 15 ? 6.086 -21.344 5.801 1 80.06 15 ASN B N 1
ATOM 1076 C CA . ASN B 1 15 ? 6.43 -20.594 7.004 1 80.06 15 ASN B CA 1
ATOM 1077 C C . ASN B 1 15 ? 5.836 -19.188 6.98 1 80.06 15 ASN B C 1
ATOM 1079 O O . ASN B 1 15 ? 5.348 -18.688 8 1 80.06 15 ASN B O 1
ATOM 108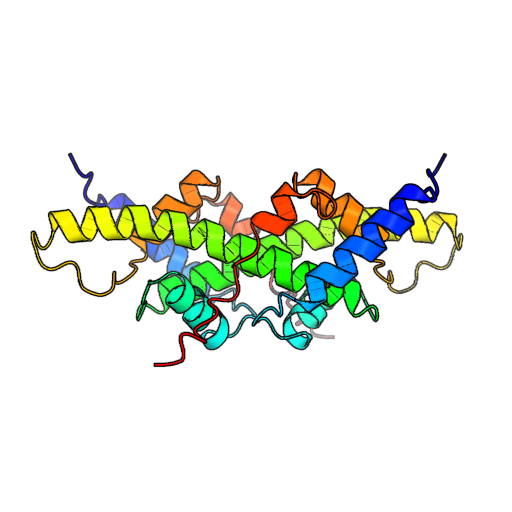3 N N . PHE B 1 16 ? 5.918 -18.641 5.855 1 80.81 16 PHE B N 1
ATOM 1084 C CA . PHE B 1 16 ? 5.344 -17.312 5.695 1 80.81 16 PHE B CA 1
ATOM 1085 C C . PHE B 1 16 ? 3.842 -17.328 5.961 1 80.81 16 PHE B C 1
ATOM 1087 O O . PHE B 1 16 ? 3.309 -16.438 6.621 1 80.81 16 PHE B O 1
ATOM 1094 N N . MET B 1 17 ? 3.223 -18.328 5.527 1 81.94 17 MET B N 1
ATOM 1095 C CA . MET B 1 17 ? 1.773 -18.453 5.664 1 81.94 17 MET B CA 1
ATOM 1096 C C . MET B 1 17 ? 1.377 -18.578 7.133 1 81.94 17 MET B C 1
ATOM 1098 O O . MET B 1 17 ? 0.36 -18.031 7.555 1 81.94 17 MET B O 1
ATOM 1102 N N . ILE B 1 18 ? 2.156 -19.25 7.828 1 81.94 18 ILE B N 1
ATOM 1103 C CA . ILE B 1 18 ? 1.918 -19.422 9.258 1 81.94 18 ILE B CA 1
ATOM 1104 C C . ILE B 1 18 ? 2.02 -18.078 9.969 1 81.94 18 ILE B C 1
ATOM 1106 O O . ILE B 1 18 ? 1.196 -17.75 10.828 1 81.94 18 ILE B O 1
ATOM 1110 N N . LYS B 1 19 ? 2.885 -17.312 9.516 1 79.69 19 LYS B N 1
ATOM 1111 C CA . LYS B 1 19 ? 3.084 -16.016 10.141 1 79.69 19 LYS B CA 1
ATOM 1112 C C . LYS B 1 19 ? 1.951 -15.055 9.789 1 79.69 19 LYS B C 1
ATOM 1114 O O . LYS B 1 19 ? 1.554 -14.227 10.617 1 79.69 19 LYS B O 1
ATOM 1119 N N . LEU B 1 20 ? 1.493 -15.266 8.602 1 82.38 20 LEU B N 1
ATOM 1120 C CA . LEU B 1 20 ? 0.417 -14.391 8.141 1 82.38 20 LEU B CA 1
ATOM 1121 C C . LEU B 1 20 ? -0.832 -14.57 9 1 82.38 20 LEU B C 1
ATOM 1123 O O . LEU B 1 20 ? -1.631 -13.648 9.141 1 82.38 20 LEU B O 1
ATOM 1127 N N . GLN B 1 21 ? -0.928 -15.711 9.539 1 79.75 21 GLN B N 1
ATOM 1128 C CA . GLN B 1 21 ? -2.092 -16 10.367 1 79.75 21 GLN B CA 1
ATOM 1129 C C . GLN B 1 21 ? -2.072 -15.18 11.656 1 79.75 21 GLN B C 1
ATOM 1131 O O . GLN B 1 21 ? -3.123 -14.906 12.242 1 79.75 21 GLN B O 1
ATOM 1136 N N . ASP B 1 22 ? -0.991 -14.75 12.016 1 80.25 22 ASP B N 1
ATOM 1137 C CA . ASP B 1 22 ? -0.834 -14.008 13.266 1 80.25 22 ASP B CA 1
ATOM 1138 C C . ASP B 1 22 ? -0.972 -12.508 13.031 1 80.25 22 ASP B C 1
ATOM 1140 O O . ASP B 1 22 ? -1.054 -11.734 13.992 1 80.25 22 ASP B O 1
ATOM 1144 N N . TYR B 1 23 ? -1.069 -12.148 11.812 1 75.12 23 TYR B N 1
ATOM 1145 C CA . TYR B 1 23 ? -1.109 -10.727 11.492 1 75.12 23 TYR B CA 1
ATOM 1146 C C . TYR B 1 23 ? -2.316 -10.391 10.625 1 75.12 23 TYR B C 1
ATOM 1148 O O . TYR B 1 23 ? -2.164 -9.992 9.469 1 75.12 23 TYR B O 1
ATOM 1156 N N . PRO B 1 24 ? -3.48 -10.562 11.258 1 76.12 24 PRO B N 1
ATOM 1157 C CA . PRO B 1 24 ? -4.648 -10.219 10.438 1 76.12 24 PRO B CA 1
ATOM 1158 C C . PRO B 1 24 ? -4.699 -8.742 10.07 1 76.12 24 PRO B C 1
ATOM 1160 O O . PRO B 1 24 ? -4.305 -7.887 10.867 1 76.12 24 PRO B O 1
ATOM 1163 N N . SER B 1 25 ? -4.863 -8.43 8.766 1 81.06 25 SER B N 1
ATOM 1164 C CA . SER B 1 25 ? -4.922 -7.055 8.273 1 81.06 25 SER B CA 1
ATOM 1165 C C . SER B 1 25 ? -6.352 -6.527 8.281 1 81.06 25 SER B C 1
ATOM 1167 O O . SER B 1 25 ? -7.297 -7.27 8.008 1 81.06 25 SER B O 1
ATOM 1169 N N . PRO B 1 26 ? -6.473 -5.305 8.688 1 82.25 26 PRO B N 1
ATOM 1170 C CA . PRO B 1 26 ? -7.809 -4.703 8.695 1 82.25 26 PRO B CA 1
ATOM 1171 C C . PRO B 1 26 ? -8.383 -4.516 7.293 1 82.25 26 PRO B C 1
ATOM 1173 O O . PRO B 1 26 ? -9.555 -4.156 7.145 1 82.25 26 PRO B O 1
ATOM 1176 N N . ILE B 1 27 ? -7.688 -4.785 6.23 1 87.69 27 ILE B N 1
ATOM 1177 C CA . ILE B 1 27 ? -8.156 -4.602 4.859 1 87.69 27 ILE B CA 1
ATOM 1178 C C . ILE B 1 27 ? -9.055 -5.773 4.461 1 87.69 27 ILE B C 1
ATOM 1180 O O . ILE B 1 27 ? -8.609 -6.922 4.438 1 87.69 27 ILE B O 1
ATOM 1184 N N . PRO B 1 28 ? -10.281 -5.477 4.125 1 87.75 28 PRO B N 1
ATOM 1185 C CA . PRO B 1 28 ? -11.172 -6.574 3.748 1 87.75 28 PRO B CA 1
ATOM 1186 C C . PRO B 1 28 ? -10.719 -7.301 2.484 1 87.75 28 PRO B C 1
ATOM 1188 O O . PRO B 1 28 ? -10.227 -6.668 1.548 1 87.75 28 PRO B O 1
ATOM 1191 N N . ASP B 1 29 ? -11.016 -8.617 2.477 1 88.44 29 ASP B N 1
ATOM 1192 C CA . ASP B 1 29 ? -10.664 -9.438 1.32 1 88.44 29 ASP B CA 1
ATOM 1193 C C . ASP B 1 29 ? -11.375 -8.938 0.061 1 88.44 29 ASP B C 1
ATOM 1195 O O . ASP B 1 29 ? -10.82 -9.008 -1.037 1 88.44 29 ASP B O 1
ATOM 1199 N N . SER B 1 30 ? -12.586 -8.414 0.317 1 88.88 30 SER B N 1
ATOM 1200 C CA . SER B 1 30 ? -13.375 -7.945 -0.815 1 88.88 30 SER B CA 1
ATOM 1201 C C . SER B 1 30 ? -12.695 -6.781 -1.521 1 88.88 30 SER B C 1
ATOM 1203 O O . SER B 1 30 ? -12.766 -6.66 -2.746 1 88.88 30 SER B O 1
ATOM 1205 N N . VAL B 1 31 ? -12 -5.941 -0.788 1 87.5 31 VAL B N 1
ATOM 1206 C CA . VAL B 1 31 ? -11.281 -4.805 -1.35 1 87.5 31 VAL B CA 1
ATOM 1207 C C . VAL B 1 31 ? -10.102 -5.305 -2.184 1 87.5 31 VAL B C 1
ATOM 1209 O O . VAL B 1 31 ? -9.914 -4.867 -3.322 1 87.5 31 VAL B O 1
ATOM 1212 N N . ILE B 1 32 ? -9.359 -6.289 -1.671 1 91.31 32 ILE B N 1
ATOM 1213 C CA . ILE B 1 32 ? -8.188 -6.828 -2.363 1 91.31 32 ILE B CA 1
ATOM 1214 C C . ILE B 1 32 ? -8.633 -7.535 -3.645 1 91.31 32 ILE B C 1
ATOM 1216 O O . ILE B 1 32 ? -8.031 -7.34 -4.703 1 91.31 32 ILE B O 1
ATOM 1220 N N . LYS B 1 33 ? -9.695 -8.281 -3.545 1 91.25 33 LYS B N 1
ATOM 1221 C CA . LYS B 1 33 ? -10.211 -9.008 -4.703 1 91.25 33 LYS B CA 1
ATOM 1222 C C . LYS B 1 33 ? -10.688 -8.055 -5.789 1 91.25 33 LYS B C 1
ATOM 1224 O O . LYS B 1 33 ? -10.484 -8.305 -6.98 1 91.25 33 LYS B O 1
ATOM 1229 N N . HIS B 1 34 ? -11.344 -7.004 -5.336 1 88.69 34 HIS B N 1
ATOM 1230 C CA . HIS B 1 34 ? -11.812 -6 -6.281 1 88.69 34 HIS B CA 1
ATOM 1231 C C . HIS B 1 34 ? -10.648 -5.359 -7.031 1 88.69 34 HIS B C 1
ATOM 1233 O O . HIS B 1 34 ? -10.688 -5.227 -8.258 1 88.69 34 HIS B O 1
ATOM 1239 N N . ILE B 1 35 ? -9.68 -5.027 -6.344 1 86.69 35 ILE B N 1
ATOM 1240 C CA . ILE B 1 35 ? -8.516 -4.379 -6.949 1 86.69 35 ILE B CA 1
ATOM 1241 C C . ILE B 1 35 ? -7.805 -5.363 -7.875 1 86.69 35 ILE B C 1
ATOM 1243 O O . ILE B 1 35 ? -7.355 -4.988 -8.961 1 86.69 35 ILE B O 1
ATOM 1247 N N . CYS B 1 36 ? -7.727 -6.598 -7.492 1 89.75 36 CYS B N 1
ATOM 1248 C CA . CYS B 1 36 ? -7.156 -7.641 -8.344 1 89.75 36 CYS B CA 1
ATOM 1249 C C . CYS B 1 36 ? -7.922 -7.758 -9.648 1 89.75 36 CYS B C 1
ATOM 1251 O O . CYS B 1 36 ? -7.324 -7.762 -10.727 1 89.75 36 CYS B O 1
ATOM 1253 N N . ALA B 1 37 ? -9.219 -7.816 -9.508 1 88.62 37 ALA B N 1
ATOM 1254 C CA . ALA B 1 37 ? -10.078 -7.953 -10.68 1 88.62 37 ALA B CA 1
ATOM 1255 C C . ALA B 1 37 ? -9.883 -6.789 -11.648 1 88.62 37 ALA B C 1
ATOM 1257 O O . ALA B 1 37 ? -9.859 -6.977 -12.867 1 88.62 37 ALA B O 1
ATOM 1258 N N . GLU B 1 38 ? -9.695 -5.629 -11.094 1 84.75 38 GLU B N 1
ATOM 1259 C CA . GLU B 1 38 ? -9.461 -4.445 -11.906 1 84.75 38 GLU B CA 1
ATOM 1260 C C . GLU B 1 38 ? -8.156 -4.57 -12.695 1 84.75 38 GLU B C 1
ATOM 1262 O O . GLU B 1 38 ? -8.023 -4.004 -13.781 1 84.75 38 GLU B O 1
ATOM 1267 N N . SER B 1 39 ? -7.262 -5.359 -12.203 1 85.5 39 SER B N 1
ATOM 1268 C CA . SER B 1 39 ? -5.973 -5.566 -12.852 1 85.5 39 SER B CA 1
ATOM 1269 C C . SER B 1 39 ? -6.008 -6.773 -13.781 1 85.5 39 SER B C 1
ATOM 1271 O O . SER B 1 39 ? -4.984 -7.168 -14.336 1 85.5 39 SER B O 1
ATOM 1273 N N . GLY B 1 40 ? -7.172 -7.445 -13.828 1 86.38 40 GLY B N 1
ATOM 1274 C CA . GLY B 1 40 ? -7.328 -8.594 -14.711 1 86.38 40 GLY B CA 1
ATOM 1275 C C . GLY B 1 40 ? -6.898 -9.898 -14.07 1 86.38 40 GLY B C 1
ATOM 1276 O O . GLY B 1 40 ? -6.676 -10.898 -14.758 1 86.38 40 GLY B O 1
ATOM 1277 N N . LEU B 1 41 ? -6.699 -9.812 -12.773 1 90.38 41 LEU B N 1
ATOM 1278 C CA . LEU B 1 41 ? -6.281 -11 -12.031 1 90.38 41 LEU B CA 1
ATOM 1279 C C . LEU B 1 41 ? -7.426 -11.547 -11.188 1 90.38 41 LEU B C 1
ATOM 1281 O O . LEU B 1 41 ? -8.312 -10.797 -10.781 1 90.38 41 LEU B O 1
ATOM 1285 N N . ASN B 1 42 ? -7.391 -12.836 -11.07 1 88 42 ASN B N 1
ATOM 1286 C CA . ASN B 1 42 ? -8.289 -13.508 -10.141 1 88 42 ASN B CA 1
ATOM 1287 C C . ASN B 1 42 ? -7.523 -14.352 -9.125 1 88 42 ASN B C 1
ATOM 1289 O O . ASN B 1 42 ? -6.391 -14.758 -9.391 1 88 42 ASN B O 1
ATOM 1293 N N . THR B 1 43 ? -8.023 -14.281 -8.016 1 86.62 43 THR B N 1
ATOM 1294 C CA . THR B 1 43 ? -7.406 -15.188 -7.055 1 86.62 43 THR B CA 1
ATOM 1295 C C . THR B 1 43 ? -8.461 -15.82 -6.152 1 86.62 43 THR B C 1
ATOM 1297 O O . THR B 1 43 ? -9.406 -15.148 -5.723 1 86.62 43 THR B O 1
ATOM 1300 N N . THR B 1 44 ? -8.328 -17.109 -6.012 1 83.56 44 THR B N 1
ATOM 1301 C CA . THR B 1 44 ? -9.125 -17.828 -5.035 1 83.56 44 THR B CA 1
ATOM 1302 C C . THR B 1 44 ? -8.266 -18.281 -3.857 1 83.56 44 THR B C 1
ATOM 1304 O O . THR B 1 44 ? -8.773 -18.859 -2.896 1 83.56 44 THR B O 1
ATOM 1307 N N . ASP B 1 45 ? -7.051 -17.938 -3.938 1 84.38 45 ASP B N 1
ATOM 1308 C CA . ASP B 1 45 ? -6.09 -18.328 -2.914 1 84.38 45 ASP B CA 1
ATOM 1309 C C . ASP B 1 45 ? -6.07 -17.328 -1.757 1 84.38 45 ASP B C 1
ATOM 1311 O O . ASP B 1 45 ? -5.68 -16.172 -1.933 1 84.38 45 ASP B O 1
ATOM 1315 N N . ALA B 1 46 ? -6.562 -17.828 -0.574 1 86.19 46 ALA B N 1
ATOM 1316 C CA . ALA B 1 46 ? -6.637 -16.984 0.614 1 86.19 46 ALA B CA 1
ATOM 1317 C C . ALA B 1 46 ? -5.254 -16.5 1.03 1 86.19 46 ALA B C 1
ATOM 1319 O O . ALA B 1 46 ? -5.117 -15.414 1.606 1 86.19 46 ALA B O 1
ATOM 1320 N N . ARG B 1 47 ? -4.25 -17.234 0.737 1 86.56 47 ARG B N 1
ATOM 1321 C CA . ARG B 1 47 ? -2.887 -16.844 1.091 1 86.56 47 ARG B CA 1
ATOM 1322 C C . ARG B 1 47 ? -2.445 -15.609 0.312 1 86.56 47 ARG B C 1
ATOM 1324 O O . ARG B 1 47 ? -1.75 -14.75 0.851 1 86.56 47 ARG B O 1
ATOM 1331 N N . VAL B 1 48 ? -2.881 -15.539 -0.952 1 91.81 48 VAL B N 1
ATOM 1332 C CA . VAL B 1 48 ? -2.529 -14.422 -1.818 1 91.81 48 VAL B CA 1
ATOM 1333 C C . VAL B 1 48 ? -3.209 -13.148 -1.319 1 91.81 48 VAL B C 1
ATOM 1335 O O . VAL B 1 48 ? -2.557 -12.117 -1.143 1 91.81 48 VAL B O 1
ATOM 1338 N N . THR B 1 49 ? -4.488 -13.273 -1.001 1 91.69 49 THR B N 1
ATOM 1339 C CA . THR B 1 49 ? -5.23 -12.109 -0.518 1 91.69 49 THR B CA 1
ATOM 1340 C C . THR B 1 49 ? -4.676 -11.633 0.82 1 91.69 49 THR B C 1
ATOM 1342 O O . THR B 1 49 ? -4.523 -10.43 1.04 1 91.69 49 THR B O 1
ATOM 1345 N N . SER B 1 50 ? -4.297 -12.578 1.675 1 90.12 50 SER B N 1
ATOM 1346 C CA . SER B 1 50 ? -3.752 -12.242 2.984 1 90.12 50 SER B CA 1
ATOM 1347 C C . SER B 1 50 ? -2.389 -11.57 2.859 1 90.12 50 SER B C 1
ATOM 1349 O O . SER B 1 50 ? -2.107 -10.586 3.551 1 90.12 50 SER B O 1
ATOM 1351 N N . ALA B 1 51 ? -1.614 -12.094 2.027 1 90.75 51 ALA B N 1
ATOM 1352 C CA . ALA B 1 51 ? -0.279 -11.539 1.838 1 90.75 51 ALA B CA 1
ATOM 1353 C C . ALA B 1 51 ? -0.352 -10.117 1.286 1 90.75 51 ALA B C 1
ATOM 1355 O O . ALA B 1 51 ? 0.356 -9.227 1.757 1 90.75 51 ALA B O 1
ATOM 1356 N N . ILE B 1 52 ? -1.248 -9.883 0.305 1 93.31 52 ILE B N 1
ATOM 1357 C CA . ILE B 1 52 ? -1.433 -8.547 -0.256 1 93.31 52 ILE B CA 1
ATOM 1358 C C . ILE B 1 52 ? -1.931 -7.598 0.829 1 93.31 52 ILE B C 1
ATOM 1360 O O . ILE B 1 52 ? -1.447 -6.469 0.943 1 93.31 52 ILE B O 1
ATOM 1364 N N . SER B 1 53 ? -2.855 -8.102 1.625 1 91.5 53 SER B N 1
ATOM 1365 C CA . SER B 1 53 ? -3.398 -7.285 2.707 1 91.5 53 SER B CA 1
ATOM 1366 C C . SER B 1 53 ? -2.309 -6.875 3.689 1 91.5 53 SER B C 1
ATOM 1368 O O . SER B 1 53 ? -2.229 -5.711 4.086 1 91.5 53 SER B O 1
ATOM 1370 N N . VAL B 1 54 ? -1.47 -7.809 4.062 1 88.12 54 VAL B N 1
ATOM 1371 C CA . VAL B 1 54 ? -0.436 -7.559 5.062 1 88.12 54 VAL B CA 1
ATOM 1372 C C . VAL B 1 54 ? 0.618 -6.613 4.492 1 88.12 54 VAL B C 1
ATOM 1374 O O . VAL B 1 54 ? 1.05 -5.676 5.172 1 88.12 54 VAL B O 1
ATOM 1377 N N . VAL B 1 55 ? 1.056 -6.844 3.271 1 91.19 55 VAL B N 1
ATOM 1378 C CA . VAL B 1 55 ? 2.078 -5.988 2.678 1 91.19 55 VAL B CA 1
ATOM 1379 C C . VAL B 1 55 ? 1.521 -4.582 2.475 1 91.19 55 VAL B C 1
ATOM 1381 O O . VAL B 1 55 ? 2.246 -3.594 2.615 1 91.19 55 VAL B O 1
ATOM 1384 N N . THR B 1 56 ? 0.187 -4.438 2.133 1 92.88 56 THR B N 1
ATOM 1385 C CA . THR B 1 56 ? -0.489 -3.148 2.004 1 92.88 56 THR B CA 1
ATOM 1386 C C . THR B 1 56 ? -0.516 -2.416 3.344 1 92.88 56 THR B C 1
ATOM 1388 O O . THR B 1 56 ? -0.198 -1.229 3.412 1 92.88 56 THR B O 1
ATOM 1391 N N . GLN B 1 57 ? -0.892 -3.156 4.355 1 87.5 57 GLN B N 1
ATOM 1392 C CA . GLN B 1 57 ? -0.899 -2.574 5.695 1 87.5 57 GLN B CA 1
ATOM 1393 C C . GLN B 1 57 ? 0.486 -2.064 6.078 1 87.5 57 GLN B C 1
ATOM 1395 O O . GLN B 1 57 ? 0.615 -0.988 6.668 1 87.5 57 GLN B O 1
ATOM 1400 N N . LYS B 1 58 ? 1.481 -2.818 5.848 1 86.5 58 LYS B N 1
ATOM 1401 C CA . LYS B 1 58 ? 2.855 -2.41 6.125 1 86.5 58 LYS B CA 1
ATOM 1402 C C . LYS B 1 58 ? 3.211 -1.13 5.379 1 86.5 58 LYS B C 1
ATOM 1404 O O . LYS B 1 58 ? 3.838 -0.229 5.941 1 86.5 58 LYS B O 1
ATOM 1409 N N . PHE B 1 59 ? 2.861 -1.143 4.082 1 90.19 59 PHE B N 1
ATOM 1410 C CA . PHE B 1 59 ? 3.092 0.049 3.273 1 90.19 59 PHE B CA 1
ATOM 1411 C C . PHE B 1 59 ? 2.475 1.277 3.932 1 90.19 59 PHE B C 1
ATOM 1413 O O . PHE B 1 59 ? 3.141 2.303 4.09 1 90.19 59 PHE B O 1
ATOM 1420 N N . ILE B 1 60 ? 1.191 1.208 4.324 1 92.5 60 ILE B N 1
ATOM 1421 C CA . ILE B 1 60 ? 0.501 2.326 4.957 1 92.5 60 ILE B CA 1
ATOM 1422 C C . ILE B 1 60 ? 1.218 2.709 6.25 1 92.5 60 ILE B C 1
ATOM 1424 O O . ILE B 1 60 ? 1.456 3.893 6.508 1 92.5 60 ILE B O 1
ATOM 1428 N N . SER B 1 61 ? 1.571 1.692 7.059 1 89.31 61 SER B N 1
ATOM 1429 C CA . SER B 1 61 ? 2.225 1.935 8.336 1 89.31 61 SER B CA 1
ATOM 1430 C C . SER B 1 61 ? 3.543 2.68 8.156 1 89.31 61 SER B C 1
ATOM 1432 O O . SER B 1 61 ? 3.881 3.559 8.953 1 89.31 61 SER B O 1
ATOM 1434 N N . GLU B 1 62 ? 4.297 2.311 7.129 1 89.94 62 GLU B N 1
ATOM 1435 C CA . GLU B 1 62 ? 5.57 2.977 6.855 1 89.94 62 GLU B CA 1
ATOM 1436 C C . GLU B 1 62 ? 5.355 4.43 6.438 1 89.94 62 GLU B C 1
ATOM 1438 O O . GLU B 1 62 ? 6.109 5.312 6.848 1 89.94 62 GLU B O 1
ATOM 1443 N N . VAL B 1 63 ? 4.398 4.688 5.645 1 93.62 63 VAL B N 1
ATOM 1444 C CA . VAL B 1 63 ? 4.043 6.047 5.258 1 93.62 63 VAL B CA 1
ATOM 1445 C C . VAL B 1 63 ? 3.656 6.855 6.492 1 93.62 63 VAL B C 1
ATOM 1447 O O . VAL B 1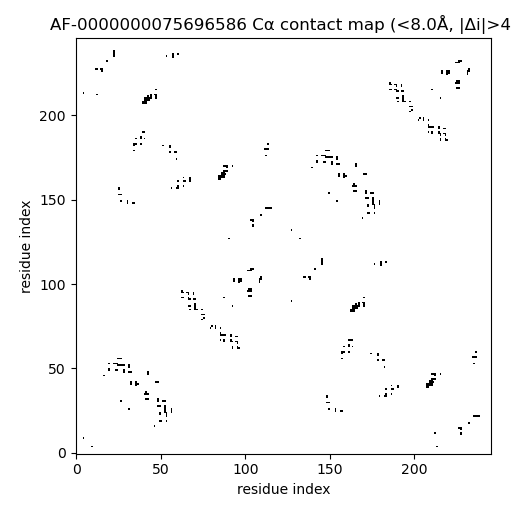 63 ? 4.133 7.973 6.688 1 93.62 63 VAL B O 1
ATOM 1450 N N . LEU B 1 64 ? 2.834 6.258 7.34 1 94.19 64 LEU B N 1
ATOM 1451 C CA . LEU B 1 64 ? 2.322 6.957 8.516 1 94.19 64 LEU B CA 1
ATOM 1452 C C . LEU B 1 64 ? 3.436 7.219 9.523 1 94.19 64 LEU B C 1
ATOM 1454 O O . LEU B 1 64 ? 3.428 8.234 10.219 1 94.19 64 LEU B O 1
ATOM 1458 N N . ARG B 1 65 ? 4.336 6.324 9.586 1 92.25 65 ARG B N 1
ATOM 1459 C CA . ARG B 1 65 ? 5.496 6.562 10.445 1 92.25 65 ARG B CA 1
ATOM 1460 C C . ARG B 1 65 ? 6.227 7.84 10.039 1 92.25 65 ARG B C 1
ATOM 1462 O O . ARG B 1 65 ? 6.582 8.648 10.891 1 92.25 65 ARG B O 1
ATOM 1469 N N . ASN B 1 66 ? 6.441 8.023 8.75 1 94.44 66 ASN B N 1
ATOM 1470 C CA . ASN B 1 66 ? 7.066 9.25 8.258 1 94.44 66 ASN B CA 1
ATOM 1471 C C . ASN B 1 66 ? 6.188 10.469 8.508 1 94.44 66 ASN B C 1
ATOM 1473 O O . ASN B 1 66 ? 6.688 11.531 8.875 1 94.44 66 ASN B O 1
ATOM 1477 N N . CYS B 1 67 ? 4.922 10.219 8.383 1 94.62 67 CYS B N 1
ATOM 1478 C CA . CYS B 1 67 ? 3.986 11.297 8.688 1 94.62 67 CYS B CA 1
ATOM 1479 C C . CYS B 1 67 ? 4.098 11.719 10.148 1 94.62 67 CYS B C 1
ATOM 1481 O O . CYS B 1 67 ? 4.062 12.914 10.461 1 94.62 67 CYS B O 1
ATOM 1483 N N . SER B 1 68 ? 4.207 10.797 11.023 1 92.56 68 SER B N 1
ATOM 1484 C CA . SER B 1 68 ? 4.316 11.062 12.453 1 92.56 68 SER B CA 1
ATOM 1485 C C . SER B 1 68 ? 5.5 11.969 12.758 1 92.56 68 SER B C 1
ATOM 1487 O O . SER B 1 68 ? 5.391 12.891 13.562 1 92.56 68 SER B O 1
ATOM 1489 N N . ASP B 1 69 ? 6.621 11.711 12.109 1 93 69 ASP B N 1
ATOM 1490 C CA . ASP B 1 69 ? 7.812 12.531 12.297 1 93 69 ASP B CA 1
ATOM 1491 C C . ASP B 1 69 ? 7.547 13.984 11.914 1 93 69 ASP B C 1
ATOM 1493 O O . ASP B 1 69 ? 7.914 14.906 12.648 1 93 69 ASP B O 1
ATOM 1497 N N . PHE B 1 70 ? 6.914 14.172 10.805 1 92.06 70 PHE B N 1
ATOM 1498 C CA . PHE B 1 70 ? 6.617 15.516 10.328 1 92.06 70 PHE B CA 1
ATOM 1499 C C . PHE B 1 70 ? 5.562 16.188 11.211 1 92.06 70 PHE B C 1
ATOM 1501 O O . PHE B 1 70 ? 5.668 17.375 11.523 1 92.06 70 PHE B O 1
ATOM 1508 N N . ALA B 1 71 ? 4.516 15.43 11.578 1 91 71 ALA B N 1
ATOM 1509 C CA . ALA B 1 71 ? 3.453 15.945 12.43 1 91 71 ALA B CA 1
ATOM 1510 C C . ALA B 1 71 ? 4.008 16.391 13.781 1 91 71 ALA B C 1
ATOM 1512 O O . ALA B 1 71 ? 3.611 17.438 14.312 1 91 71 ALA B O 1
ATOM 1513 N N . LYS B 1 72 ? 4.883 15.594 14.312 1 91.62 72 LYS B N 1
ATOM 1514 C CA . LYS B 1 72 ? 5.512 15.938 15.586 1 91.62 72 LYS B CA 1
ATOM 1515 C C . LYS B 1 72 ? 6.324 17.219 15.469 1 91.62 72 LYS B C 1
ATOM 1517 O O . LYS B 1 72 ? 6.246 18.094 16.328 1 91.62 72 LYS B O 1
ATOM 1522 N N . ALA B 1 73 ? 7.098 17.25 14.445 1 90.12 73 ALA B N 1
ATOM 1523 C CA . ALA B 1 73 ? 7.91 18.438 14.203 1 90.12 73 ALA B CA 1
ATOM 1524 C C . ALA B 1 73 ? 7.039 19.688 14.078 1 90.12 73 ALA B C 1
ATOM 1526 O O . ALA B 1 73 ? 7.371 20.734 14.625 1 90.12 73 ALA B O 1
ATOM 1527 N N . ARG B 1 74 ? 5.969 19.547 13.391 1 88.38 74 ARG B N 1
ATOM 1528 C CA . ARG B 1 74 ? 5.043 20.656 13.195 1 88.38 74 ARG B CA 1
ATOM 1529 C C . ARG B 1 74 ? 4.391 21.062 14.516 1 88.38 74 ARG B C 1
ATOM 1531 O O . ARG B 1 74 ? 4.289 22.25 14.828 1 88.38 74 ARG B O 1
ATOM 1538 N N . ALA B 1 75 ? 3.908 20.062 15.266 1 85.88 75 ALA B N 1
ATOM 1539 C CA . ALA B 1 75 ? 3.246 20.312 16.547 1 85.88 75 ALA B CA 1
ATOM 1540 C C . ALA B 1 75 ? 4.191 21 17.516 1 85.88 75 ALA B C 1
ATOM 1542 O O . ALA B 1 75 ? 3.777 21.891 18.266 1 85.88 75 ALA B O 1
ATOM 1543 N N . ALA B 1 76 ? 5.426 20.516 17.562 1 87.06 76 ALA B N 1
ATOM 1544 C CA . ALA B 1 76 ? 6.434 21.094 18.453 1 87.06 76 ALA B CA 1
ATOM 1545 C C . ALA B 1 76 ? 6.645 22.578 18.156 1 87.06 76 ALA B C 1
ATOM 1547 O O . ALA B 1 76 ? 6.879 23.375 19.062 1 87.06 76 ALA B O 1
ATOM 1548 N N . GLN B 1 77 ? 6.555 22.938 16.922 1 85.06 77 GLN B N 1
ATOM 1549 C CA . GLN B 1 77 ? 6.734 24.328 16.516 1 85.06 77 GLN B CA 1
ATOM 1550 C C . GLN B 1 77 ? 5.504 25.156 16.844 1 85.06 77 GLN B C 1
ATOM 1552 O O . GLN B 1 77 ? 5.625 26.312 17.25 1 85.06 77 GLN B O 1
ATOM 1557 N N . GLU B 1 78 ? 4.355 24.625 16.578 1 82.94 78 GLU B N 1
ATOM 1558 C CA . GLU B 1 78 ? 3.096 25.344 16.75 1 82.94 78 GLU B CA 1
ATOM 1559 C C . GLU B 1 78 ? 2.738 25.5 18.219 1 82.94 78 GLU B C 1
ATOM 1561 O O . GLU B 1 78 ? 2.215 26.531 18.641 1 82.94 78 GLU B O 1
ATOM 1566 N N . ASN B 1 79 ? 2.803 24.422 19 1 77.12 79 ASN B N 1
ATOM 1567 C CA . ASN B 1 79 ? 2.438 24.438 20.422 1 77.12 79 ASN B CA 1
ATOM 1568 C C . ASN B 1 79 ? 3.469 23.719 21.266 1 77.12 79 ASN B C 1
ATOM 1570 O O . ASN B 1 79 ? 3.301 22.531 21.578 1 77.12 79 ASN B O 1
ATOM 1574 N N . PRO B 1 80 ? 4.465 24.625 21.719 1 69.19 80 PRO B N 1
ATOM 1575 C CA . PRO B 1 80 ? 5.488 24.016 22.594 1 69.19 80 PRO B CA 1
ATOM 1576 C C . PRO B 1 80 ? 4.926 23.547 23.922 1 69.19 80 PRO B C 1
ATOM 1578 O O . PRO B 1 80 ? 4.125 24.234 24.547 1 69.19 80 PRO B O 1
ATOM 1581 N N . GLY B 1 81 ? 4.91 22.156 24.25 1 67.12 81 GLY B N 1
ATOM 1582 C CA . GLY B 1 81 ? 4.566 21.641 25.562 1 67.12 81 GLY B CA 1
ATOM 1583 C C . GLY B 1 81 ? 3.369 20.703 25.531 1 67.12 81 GLY B C 1
ATOM 1584 O O . GLY B 1 81 ? 3.092 20.016 26.516 1 67.12 81 GLY B O 1
ATOM 1585 N N . LYS B 1 82 ? 2.43 20.859 24.672 1 59.81 82 LYS B N 1
ATOM 1586 C CA . LYS B 1 82 ? 1.251 20 24.703 1 59.81 82 LYS B CA 1
ATOM 1587 C C . LYS B 1 82 ? 1.332 18.922 23.625 1 59.81 82 LYS B C 1
ATOM 1589 O O . LYS B 1 82 ? 1.442 19.219 22.438 1 59.81 82 LYS B O 1
ATOM 1594 N N . ILE B 1 83 ? 2.045 17.922 23.906 1 57.28 83 ILE B N 1
ATOM 1595 C CA . ILE B 1 83 ? 2.096 16.953 22.828 1 57.28 83 ILE B CA 1
ATOM 1596 C C . ILE B 1 83 ? 0.816 16.109 22.828 1 57.28 83 ILE B C 1
ATOM 1598 O O . ILE B 1 83 ? 0.618 15.273 23.719 1 57.28 83 ILE B O 1
ATOM 1602 N N . ARG B 1 84 ? -0.471 16.609 22.516 1 62.38 84 ARG B N 1
ATOM 1603 C CA . ARG B 1 84 ? -1.677 15.805 22.344 1 62.38 84 ARG B CA 1
ATOM 1604 C C . ARG B 1 84 ? -1.568 14.906 21.125 1 62.38 84 ARG B C 1
ATOM 1606 O O . ARG B 1 84 ? -0.56 14.93 20.406 1 62.38 84 ARG B O 1
ATOM 1613 N N . LYS B 1 85 ? -2.572 14.141 20.781 1 69.56 85 LYS B N 1
ATOM 1614 C CA . LYS B 1 85 ? -2.736 13.375 19.547 1 69.56 85 LYS B CA 1
ATOM 1615 C C . LYS B 1 85 ? -2.396 14.211 18.328 1 69.56 85 LYS B C 1
ATOM 1617 O O . LYS B 1 85 ? -2.805 15.375 18.219 1 69.56 85 LYS B O 1
ATOM 1622 N N . LEU B 1 86 ? -1.293 13.719 17.578 1 84.25 86 LEU B N 1
ATOM 1623 C CA . LEU B 1 86 ? -0.791 14.414 16.391 1 84.25 86 LEU B CA 1
ATOM 1624 C C . LEU B 1 86 ? -1.819 14.391 15.266 1 84.25 86 LEU B C 1
ATOM 1626 O O . LEU B 1 86 ? -2.205 13.32 14.797 1 84.25 86 LEU B O 1
ATOM 1630 N N . ASP B 1 87 ? -2.453 15.523 15.133 1 88.25 87 ASP B N 1
ATOM 1631 C CA . ASP B 1 87 ? -3.35 15.648 13.984 1 88.25 87 ASP B CA 1
ATOM 1632 C C . ASP B 1 87 ? -2.564 15.711 12.68 1 88.25 87 ASP B C 1
ATOM 1634 O O . ASP B 1 87 ? -1.76 16.625 12.477 1 88.25 87 ASP B O 1
ATOM 1638 N N . LEU B 1 88 ? -2.834 14.75 11.891 1 91.19 88 LEU B N 1
ATOM 1639 C CA . LEU B 1 88 ? -2.125 14.656 10.617 1 91.19 88 LEU B CA 1
ATOM 1640 C C . LEU B 1 88 ? -2.686 15.656 9.609 1 91.19 88 LEU B C 1
ATOM 1642 O O . LEU B 1 88 ? -3.902 15.75 9.43 1 91.19 88 LEU B O 1
ATOM 1646 N N . GLN B 1 89 ? -1.9 16.391 9.047 1 88.62 89 GLN B N 1
ATOM 1647 C CA . GLN B 1 89 ? -2.258 17.328 7.992 1 88.62 89 GLN B CA 1
ATOM 1648 C C . GLN B 1 89 ? -1.747 16.859 6.633 1 88.62 89 GLN B C 1
ATOM 1650 O O . GLN B 1 89 ? -0.817 16.047 6.562 1 88.62 89 GLN B O 1
ATOM 1655 N N . PHE B 1 90 ? -2.355 17.344 5.637 1 90.12 90 PHE B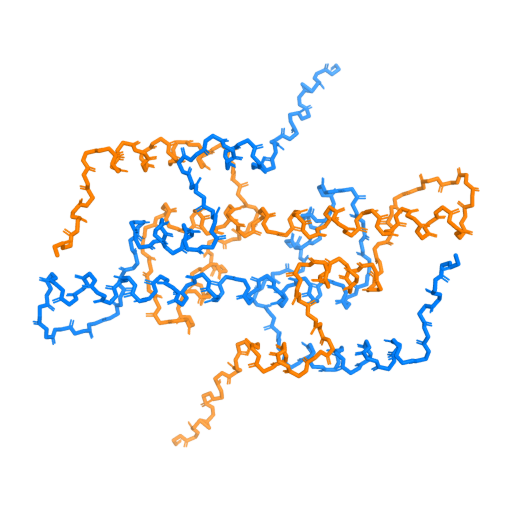 N 1
ATOM 1656 C CA . PHE B 1 90 ? -1.951 16.969 4.285 1 90.12 90 PHE B CA 1
ATOM 1657 C C . PHE B 1 90 ? -0.48 17.297 4.051 1 90.12 90 PHE B C 1
ATOM 1659 O O . PHE B 1 90 ? 0.219 16.562 3.354 1 90.12 90 PHE B O 1
ATOM 1666 N N . SER B 1 91 ? -0.073 18.438 4.547 1 88.81 91 SER B N 1
ATOM 1667 C CA . SER B 1 91 ? 1.323 18.828 4.375 1 88.81 91 SER B CA 1
ATOM 1668 C C . SER B 1 91 ? 2.266 17.75 4.926 1 88.81 91 SER B C 1
ATOM 1670 O O . SER B 1 91 ? 3.334 17.516 4.359 1 88.81 91 SER B O 1
ATOM 1672 N N . ASP B 1 92 ? 1.968 17.109 6.066 1 92.88 92 ASP B N 1
ATOM 1673 C CA . ASP B 1 92 ? 2.756 16.016 6.637 1 92.88 92 ASP B CA 1
ATOM 1674 C C . ASP B 1 92 ? 2.818 14.836 5.68 1 92.88 92 ASP B C 1
ATOM 1676 O O . ASP B 1 92 ? 3.893 14.273 5.449 1 92.88 92 ASP B O 1
ATOM 1680 N N . LEU B 1 93 ? 1.654 14.531 5.18 1 93.44 93 LEU B N 1
ATOM 1681 C CA . LEU B 1 93 ? 1.541 13.406 4.262 1 93.44 93 LEU B CA 1
ATOM 1682 C C . LEU B 1 93 ? 2.332 13.664 2.982 1 93.44 93 LEU B C 1
ATOM 1684 O O . LEU B 1 93 ? 3.039 12.781 2.496 1 93.44 93 LEU B O 1
ATOM 1688 N N . LYS B 1 94 ? 2.148 14.844 2.457 1 91.06 94 LYS B N 1
ATOM 1689 C CA . LYS B 1 94 ? 2.861 15.219 1.24 1 91.06 94 LYS B CA 1
ATOM 1690 C C . LYS B 1 94 ? 4.367 15.031 1.404 1 91.06 94 LYS B C 1
ATOM 1692 O O . LYS B 1 94 ? 5.027 14.484 0.522 1 91.06 94 LYS B O 1
ATOM 1697 N N . GLN B 1 95 ? 4.938 15.469 2.447 1 92.25 95 GLN B N 1
ATOM 1698 C CA . GLN B 1 95 ? 6.367 15.352 2.715 1 92.25 95 GLN B CA 1
ATOM 1699 C C . GLN B 1 95 ? 6.77 13.898 2.918 1 92.25 95 GLN B C 1
ATOM 1701 O O . GLN B 1 95 ? 7.828 13.469 2.449 1 92.25 95 GLN B O 1
ATOM 1706 N N . ALA B 1 96 ? 5.961 13.148 3.66 1 94.5 96 ALA B N 1
ATOM 1707 C CA . ALA B 1 96 ? 6.219 11.727 3.893 1 94.5 96 ALA B CA 1
ATOM 1708 C C . ALA B 1 96 ? 6.266 10.953 2.576 1 94.5 96 ALA B C 1
ATOM 1710 O O . ALA B 1 96 ? 7.164 10.141 2.361 1 94.5 96 ALA B O 1
ATOM 1711 N N . LEU B 1 97 ? 5.32 11.219 1.688 1 92.69 97 LEU B N 1
ATOM 1712 C CA . LEU B 1 97 ? 5.262 10.555 0.391 1 92.69 97 LEU B CA 1
ATOM 1713 C C . LEU B 1 97 ? 6.457 10.945 -0.474 1 92.69 97 LEU B C 1
ATOM 1715 O O . LEU B 1 97 ? 7.008 10.102 -1.188 1 92.69 97 LEU B O 1
ATOM 1719 N N . ALA B 1 98 ? 6.832 12.156 -0.414 1 91 98 ALA B N 1
ATOM 1720 C CA . ALA B 1 98 ? 7.992 12.633 -1.17 1 91 98 ALA B CA 1
ATOM 1721 C C . ALA B 1 98 ? 9.25 11.859 -0.779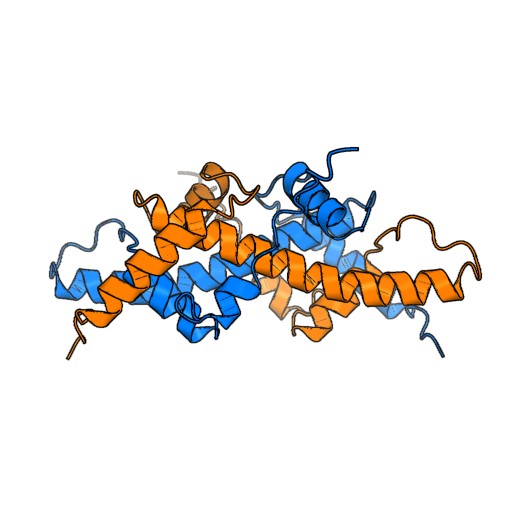 1 91 98 ALA B C 1
ATOM 1723 O O . ALA B 1 98 ? 10.086 11.547 -1.633 1 91 98 ALA B O 1
ATOM 1724 N N . LYS B 1 99 ? 9.43 11.5 0.448 1 91.25 99 LYS B N 1
ATOM 1725 C CA . LYS B 1 99 ? 10.562 10.727 0.938 1 91.25 99 LYS B CA 1
ATOM 1726 C C . LYS B 1 99 ? 10.609 9.352 0.286 1 91.25 99 LYS B C 1
ATOM 1728 O O . LYS B 1 99 ? 11.688 8.766 0.126 1 91.25 99 LYS B O 1
ATOM 1733 N N . ARG B 1 100 ? 9.469 8.914 -0.091 1 88.12 100 ARG B N 1
ATOM 1734 C CA . ARG B 1 100 ? 9.375 7.602 -0.719 1 88.12 100 ARG B CA 1
ATOM 1735 C C . ARG B 1 100 ? 9.359 7.723 -2.238 1 88.12 100 ARG B C 1
ATOM 1737 O O . ARG B 1 100 ? 9.086 6.746 -2.939 1 88.12 100 ARG B O 1
ATOM 1744 N N . GLY B 1 101 ? 9.484 8.922 -2.738 1 86.94 101 GLY B N 1
ATOM 1745 C CA . GLY B 1 101 ? 9.539 9.148 -4.172 1 86.94 101 GLY B CA 1
ATOM 1746 C C . GLY B 1 101 ? 8.172 9.414 -4.789 1 86.94 101 GLY B C 1
ATOM 1747 O O . GLY B 1 101 ? 8.047 9.492 -6.012 1 86.94 101 GLY B O 1
ATOM 1748 N N . ILE B 1 102 ? 7.168 9.477 -4.023 1 85.69 102 ILE B N 1
ATOM 1749 C CA . ILE B 1 102 ? 5.812 9.742 -4.504 1 85.69 102 ILE B CA 1
ATOM 1750 C C . ILE B 1 102 ? 5.52 11.242 -4.402 1 85.69 102 ILE B C 1
ATOM 1752 O O . ILE B 1 102 ? 5.32 11.766 -3.305 1 85.69 102 ILE B O 1
ATOM 1756 N N . HIS B 1 103 ? 5.453 11.82 -5.562 1 87.62 103 HIS B N 1
ATOM 1757 C CA . HIS B 1 103 ? 5.188 13.25 -5.641 1 87.62 103 HIS B CA 1
ATOM 1758 C C . HIS B 1 103 ? 3.775 13.523 -6.148 1 87.62 103 HIS B C 1
ATOM 1760 O O . HIS B 1 103 ? 3.535 13.508 -7.359 1 87.62 103 HIS B O 1
ATOM 1766 N N . VAL B 1 104 ? 2.908 13.875 -5.242 1 81.94 104 VAL B N 1
ATOM 1767 C CA . VAL B 1 104 ? 1.477 13.938 -5.516 1 81.94 104 VAL B CA 1
ATOM 1768 C C . VAL B 1 104 ? 1.182 15.109 -6.449 1 81.94 104 VAL B C 1
ATOM 1770 O O . VAL B 1 104 ? 0.13 15.156 -7.09 1 81.94 104 VAL B O 1
ATOM 1773 N N . ASN B 1 105 ? 2.109 16.016 -6.543 1 76.62 105 ASN B N 1
ATOM 1774 C CA . ASN B 1 105 ? 1.885 17.203 -7.367 1 76.62 105 ASN B CA 1
ATOM 1775 C C . ASN B 1 105 ? 2.441 17.031 -8.773 1 76.62 105 ASN B C 1
ATOM 1777 O O . ASN B 1 105 ? 2.229 17.875 -9.648 1 76.62 105 ASN B O 1
ATOM 1781 N N . ARG B 1 106 ? 3.064 15.984 -8.906 1 78.25 106 ARG B N 1
ATOM 1782 C CA . ARG B 1 106 ? 3.67 15.758 -10.211 1 78.25 106 ARG B CA 1
ATOM 1783 C C . ARG B 1 106 ? 2.697 15.055 -11.156 1 78.25 106 ARG B C 1
ATOM 1785 O O . ARG B 1 106 ? 1.916 14.203 -10.727 1 78.25 106 ARG B O 1
ATOM 1792 N N . PRO B 1 107 ? 2.795 15.508 -12.383 1 73.38 107 PRO B N 1
ATOM 1793 C CA . PRO B 1 107 ? 1.915 14.898 -13.383 1 73.38 107 PRO B CA 1
ATOM 1794 C C . PRO B 1 107 ? 2.059 13.375 -13.445 1 73.38 107 PRO B C 1
ATOM 1796 O O . PRO B 1 107 ? 1.079 12.672 -13.695 1 73.38 107 PRO B O 1
ATOM 1799 N N . GLU B 1 108 ? 3.209 12.938 -13.203 1 74.38 108 GLU B N 1
ATOM 1800 C CA . GLU B 1 108 ? 3.461 11.508 -13.297 1 74.38 108 GLU B CA 1
ATOM 1801 C C . GLU B 1 108 ? 2.602 10.734 -12.297 1 74.38 108 GLU B C 1
ATOM 1803 O O . GLU B 1 108 ? 2.15 9.625 -12.586 1 74.38 108 GLU B O 1
ATOM 1808 N N . PHE B 1 109 ? 2.51 11.289 -11.211 1 75.06 109 PHE B N 1
ATOM 1809 C CA . PHE B 1 109 ? 1.697 10.633 -10.195 1 75.06 109 PHE B CA 1
ATOM 1810 C C . PHE B 1 109 ? 0.233 10.594 -10.617 1 75.06 109 PHE B C 1
ATOM 1812 O O . PHE B 1 109 ? -0.421 9.555 -10.508 1 75.06 109 PHE B O 1
ATOM 1819 N N . ILE B 1 110 ? -0.201 11.57 -11.164 1 67.56 110 ILE B N 1
ATOM 1820 C CA . ILE B 1 110 ? -1.601 11.703 -11.555 1 67.56 110 ILE B CA 1
ATOM 1821 C C . ILE B 1 110 ? -1.931 10.711 -12.656 1 67.56 110 ILE B C 1
ATOM 1823 O O . ILE B 1 110 ? -2.973 10.047 -12.617 1 67.56 110 ILE B O 1
ATOM 1827 N N . VAL B 1 111 ? -1.018 10.602 -13.531 1 63.91 111 VAL B N 1
ATOM 1828 C CA . VAL B 1 111 ? -1.229 9.742 -14.688 1 63.91 111 VAL B CA 1
ATOM 1829 C C . VAL B 1 111 ? -1.151 8.273 -14.258 1 63.91 111 VAL B C 1
ATOM 1831 O O . VAL B 1 111 ? -1.703 7.398 -14.922 1 63.91 111 VAL B O 1
ATOM 1834 N N . SER B 1 112 ? -0.428 8.086 -13.148 1 63.62 112 SER B N 1
ATOM 1835 C CA . SER B 1 112 ? -0.195 6.707 -12.727 1 63.62 112 SER B CA 1
ATOM 1836 C C . SER B 1 112 ? -1.383 6.16 -11.945 1 63.62 112 SER B C 1
ATOM 1838 O O . SER B 1 112 ? -1.424 4.973 -11.625 1 63.62 112 SER B O 1
ATOM 1840 N N . LEU B 1 113 ? -2.412 7.055 -11.672 1 68.06 113 LEU B N 1
ATOM 1841 C CA . LEU B 1 113 ? -3.584 6.613 -10.93 1 68.06 113 LEU B CA 1
ATOM 1842 C C . LEU B 1 113 ? -4.477 5.723 -11.789 1 68.06 113 LEU B C 1
ATOM 1844 O O . LEU B 1 113 ? -4.512 5.871 -13.008 1 68.06 113 LEU B O 1
ATOM 1848 N N . PRO B 1 114 ? -4.961 4.582 -11.219 1 59.66 114 PRO B N 1
ATOM 1849 C CA . PRO B 1 114 ? -5.797 3.682 -12.016 1 59.66 114 PRO B CA 1
ATOM 1850 C C . PRO B 1 114 ? -6.941 4.41 -12.719 1 59.66 114 PRO B C 1
ATOM 1852 O O . PRO B 1 114 ? -7.57 5.293 -12.133 1 59.66 114 PRO B O 1
ATOM 1855 N N . GLN B 1 115 ? -6.809 4.473 -14.023 1 57.28 115 GLN B N 1
ATOM 1856 C CA . GLN B 1 115 ? -7.781 5.188 -14.836 1 57.28 115 GLN B CA 1
ATOM 1857 C C . GLN B 1 115 ? -9.18 4.586 -14.688 1 57.28 115 GLN B C 1
ATOM 1859 O O . GLN B 1 115 ? -9.32 3.383 -14.461 1 57.28 115 GLN B O 1
ATOM 1864 N N . LYS B 1 116 ? -10.125 5.438 -14.344 1 52.03 116 LYS B N 1
ATOM 1865 C CA . LYS B 1 116 ? -11.508 4.977 -14.422 1 52.03 116 LYS B CA 1
ATOM 1866 C C . LYS B 1 116 ? -11.781 4.281 -15.75 1 52.03 116 LYS B C 1
ATOM 1868 O O . LYS B 1 116 ? -11.43 4.801 -16.812 1 52.03 116 LYS B O 1
ATOM 1873 N N . THR B 1 117 ? -11.734 3.023 -15.797 1 42.66 117 THR B N 1
ATOM 1874 C CA . THR B 1 117 ? -12.305 2.469 -17.016 1 42.66 117 THR B CA 1
ATOM 1875 C C . THR B 1 117 ? -13.672 3.078 -17.312 1 42.66 117 THR B C 1
ATOM 1877 O O . THR B 1 117 ? -14.578 3.004 -16.469 1 42.66 117 THR B O 1
ATOM 1880 N N . ASP B 1 118 ? -13.781 4.07 -17.938 1 40.28 118 ASP B N 1
ATOM 1881 C CA . ASP B 1 118 ? -15.023 4.531 -18.547 1 40.28 118 ASP B CA 1
ATOM 1882 C C . ASP B 1 118 ? -15.711 3.404 -19.312 1 40.28 118 ASP B C 1
ATOM 1884 O O . ASP B 1 118 ? -15.211 2.951 -20.344 1 40.28 118 ASP B O 1
ATOM 1888 N N . ASN B 1 119 ? -16.141 2.418 -18.656 1 37.31 119 ASN B N 1
ATOM 1889 C CA . ASN B 1 119 ? -17.062 1.569 -19.406 1 37.31 119 ASN B CA 1
ATOM 1890 C C . ASN B 1 119 ? -18.156 2.389 -20.078 1 37.31 119 ASN B C 1
ATOM 1892 O O . ASN B 1 119 ? -19.188 1.842 -20.484 1 37.31 119 ASN B O 1
ATOM 1896 N N . ASN B 1 120 ? -18.188 3.617 -20.094 1 34.03 120 ASN B N 1
ATOM 1897 C CA . ASN B 1 120 ? -19.297 4.168 -20.859 1 34.03 120 ASN B CA 1
ATOM 1898 C C . ASN B 1 120 ? -19.125 3.896 -22.359 1 34.03 120 ASN B C 1
ATOM 1900 O O . ASN B 1 120 ? -18.656 4.758 -23.094 1 34.03 120 ASN B O 1
ATOM 1904 N N . ASN B 1 121 ? -18.453 2.916 -22.812 1 26.7 121 ASN B N 1
ATOM 1905 C CA . ASN B 1 121 ? -18.922 2.635 -24.156 1 26.7 121 ASN B CA 1
ATOM 1906 C C . ASN B 1 121 ? -20.391 2.266 -24.188 1 26.7 121 ASN B C 1
ATOM 1908 O O . ASN B 1 121 ? -20.781 1.219 -23.656 1 26.7 121 ASN B O 1
ATOM 1912 N N . LYS B 1 122 ? -21.344 3.238 -24.219 1 27.69 122 LYS B N 1
ATOM 1913 C CA . LYS B 1 122 ? -22.656 3.084 -24.812 1 27.69 122 LYS B CA 1
ATOM 1914 C C . LYS B 1 122 ? -22.609 2.191 -26.047 1 27.69 122 LYS B C 1
ATOM 1916 O O . LYS B 1 122 ? -22 2.555 -27.062 1 27.69 122 LYS B O 1
ATOM 1921 N N . MET B 1 123 ? -22.672 0.902 -25.859 1 19.97 123 MET B N 1
ATOM 1922 C CA . MET B 1 123 ? -23.344 0.205 -26.953 1 19.97 123 MET B CA 1
ATOM 1923 C C . MET B 1 123 ? -24.797 0.667 -27.094 1 19.97 123 MET B C 1
ATOM 1925 O O . MET B 1 123 ? -25.453 0.949 -26.094 1 19.97 123 MET B O 1
#

Organism: Trichomonas vaginalis (strain ATCC PRA-98 / G3) (NCBI:txid412133)

Radius of gyration: 19.94 Å; Cα contacts (8 Å, |Δi|>4): 267; chains: 2; bounding box: 38×57×62 Å

InterPro domains:
  IPR003923 Transcription initiation factor TFIID, subunit 10 [PF03540] (13-110)
  IPR003923 Transcription initiation factor TFIID, subunit 10 [PR01443] (25-41)
  IPR003923 Transcription initiation factor TFIID, subunit 10 [PR01443] (45-67)
  IPR003923 Transcription initiation factor TFIID, subunit 10 [PR01443] (85-107)
  IPR003923 Transcription initiation factor TFIID, subunit 10 [PTHR21242] (5-113)
  IPR003923 Transcription initiation factor TFIID, subunit 10 [cd07982] (11-104)

Foldseek 3Di:
DPPDCPPVNVVVLVVVLVVLVVPAAPDDLVVQQVVQVLVVHHDPDPSVSSVVRRVVRVVVVQLVVQLVVVLQVVCCVVDPPDPPPRDGDVVSSQVSCVVVVQHPPDPVNVVPPSDPPCPPPDD/DPPDCPPVNVVVLVVVLVVLVVPAAPDDLVVQQVVQVLVVHHDPDPSVSSVVRRVVRVVVVQLVVQLVVVLQVVCCVVDPPDPPPRDGDVVSSQVSCVVVVQHPPDPVNVVPPSDPPPPPPPD

Secondary structure (DSSP, 8-state):
------HHHHHHHHHHHHHHHT---SS-HHHHHHHHHHTTEE---HHHHHHHHHHHHHHHHHHHHHHHHHHHHHHHHHSTT---SEE--HHHHHHHHHHTT--TTSHHHHHHS----------/------HHHHHHHHHHHHHHHT---SS-HHHHHHHHHHTTEE---HHHHHHHHHHHHHHHHHHHHHHHHHHHHHHHHHSTT---SEE--HHHHHHHHHHTT--TTSHHHHHHS----------

Sequence (246 aa):
MMQYPNAQDSADIENFMIKLQDYPSPIPDSVIKHICAESGLNTTDARVTSAISVVTQKFISEVLRNCSDFAKARAAQENPGKIRKLDLQFSDLKQALAKRGIHVNRPEFIVSLPQKTDNNNKMMMQYPNAQDSADIENFMIKLQDYPSPIPDSVIKHICAESGLNTTDARVTSAISVVTQKFISEVLRNCSDFAKARAAQENPGKIRKLDLQFSDLKQALAKRGIHVNRPEFIVSLPQKTDNNNKM

pLDDT: mean 78.66, std 16.74, range [19.97, 94.69]

Nearest PDB structures (foldseek):
  7enc-assembly1_Dj  TM=8.773E-01  e=1.251E-05  Homo sapiens
  7edx-assembly1_j  TM=8.842E-01  e=3.500E-05  Homo sapiens
  7egb-assembly1_J  TM=8.283E-01  e=2.031E-05  Homo sapiens
  7kts-assembly1_H  TM=8.332E-01  e=3.295E-05  Homo sapiens
  4wv4-assembly1_A  TM=8.381E-01  e=3.706E-04  Homo sapiens